Protein AF-A0A963BFZ3-F1 (afdb_monomer_lite)

Radius of gyration: 19.57 Å; chains: 1; bounding box: 43×46×52 Å

Structure (mmCIF, N/CA/C/O backbone):
data_AF-A0A963BFZ3-F1
#
_entry.id   AF-A0A963BFZ3-F1
#
loop_
_atom_site.group_PDB
_atom_site.id
_atom_site.type_symbol
_atom_site.label_atom_id
_atom_site.label_alt_id
_atom_site.label_comp_id
_atom_site.label_asym_id
_atom_site.label_entity_id
_atom_site.label_seq_id
_atom_site.pdbx_PDB_ins_code
_atom_site.Cartn_x
_atom_site.Cartn_y
_atom_site.Cartn_z
_atom_site.occupancy
_atom_site.B_iso_or_equiv
_atom_site.auth_seq_id
_atom_site.auth_comp_id
_atom_site.auth_asym_id
_atom_site.auth_atom_id
_atom_site.pdbx_PDB_model_num
ATOM 1 N N . MET A 1 1 ? 20.143 -32.223 -30.367 1.00 49.16 1 MET A N 1
ATOM 2 C CA . MET A 1 1 ? 19.102 -31.759 -29.426 1.00 49.16 1 MET A CA 1
ATOM 3 C C . MET A 1 1 ? 19.540 -30.398 -28.916 1.00 49.16 1 MET A C 1
ATOM 5 O O . MET A 1 1 ? 20.636 -30.302 -28.380 1.00 49.16 1 MET A O 1
ATOM 9 N N . THR A 1 2 ? 18.782 -29.336 -29.182 1.00 57.69 2 THR A N 1
ATOM 10 C CA . THR A 1 2 ? 19.146 -27.976 -28.755 1.00 57.69 2 THR A CA 1
ATOM 11 C C . THR A 1 2 ? 18.917 -27.870 -27.249 1.00 57.69 2 THR A C 1
ATOM 13 O O . THR A 1 2 ? 17.784 -28.007 -26.796 1.00 57.69 2 THR A O 1
ATOM 16 N N . ASN A 1 3 ? 19.991 -27.709 -26.477 1.00 79.62 3 ASN A N 1
ATOM 17 C CA . ASN A 1 3 ? 19.972 -27.717 -25.015 1.00 79.62 3 ASN A CA 1
ATOM 18 C C . ASN A 1 3 ? 19.339 -26.406 -24.512 1.00 79.62 3 ASN A C 1
ATOM 20 O O . ASN A 1 3 ? 20.043 -25.417 -24.342 1.00 79.62 3 ASN A O 1
ATOM 24 N N . ARG A 1 4 ? 18.006 -26.346 -24.398 1.00 87.69 4 ARG A N 1
ATOM 25 C CA . ARG A 1 4 ? 17.289 -25.133 -23.968 1.00 87.69 4 ARG A CA 1
ATOM 26 C C . ARG A 1 4 ? 17.281 -25.020 -22.445 1.00 87.69 4 ARG A C 1
ATOM 28 O O . ARG A 1 4 ? 17.037 -26.005 -21.754 1.00 87.69 4 ARG A O 1
ATOM 35 N N . LYS A 1 5 ? 17.503 -23.810 -21.936 1.00 88.69 5 LYS A N 1
ATOM 36 C CA . LYS A 1 5 ? 17.465 -23.478 -20.509 1.00 88.69 5 LYS A CA 1
ATOM 37 C C . LYS A 1 5 ? 16.036 -23.071 -20.110 1.00 88.69 5 LYS A C 1
ATOM 39 O O . LYS A 1 5 ? 15.486 -22.189 -20.772 1.00 88.69 5 LYS A O 1
ATOM 44 N N . PRO A 1 6 ? 15.429 -23.670 -19.068 1.00 91.38 6 PRO A N 1
ATOM 45 C CA . PRO A 1 6 ? 14.177 -23.168 -18.509 1.00 91.38 6 PRO A CA 1
ATOM 46 C C . PRO A 1 6 ? 14.427 -21.853 -17.757 1.00 91.38 6 PRO A C 1
ATOM 48 O O . PRO A 1 6 ? 15.388 -21.742 -16.998 1.00 91.38 6 PRO A O 1
ATOM 51 N N . VAL A 1 7 ? 13.570 -20.863 -17.986 1.00 87.31 7 VAL A N 1
ATOM 52 C CA . VAL A 1 7 ? 13.610 -19.538 -17.361 1.00 87.31 7 VAL A CA 1
ATOM 53 C C . VAL A 1 7 ? 12.195 -19.129 -16.986 1.00 87.31 7 VAL A C 1
ATOM 55 O O . VAL A 1 7 ? 11.288 -19.248 -17.806 1.00 87.31 7 VAL A O 1
ATOM 58 N N . THR A 1 8 ? 12.003 -18.611 -15.779 1.00 79.81 8 THR A N 1
ATOM 59 C CA . THR A 1 8 ? 10.705 -18.088 -15.340 1.00 79.81 8 THR A CA 1
ATOM 60 C C . THR A 1 8 ? 10.566 -16.621 -15.747 1.00 79.81 8 THR A C 1
ATOM 62 O O . THR A 1 8 ? 11.343 -15.777 -15.306 1.00 79.81 8 THR A O 1
ATOM 65 N N . ILE A 1 9 ? 9.579 -16.304 -16.584 1.00 79.69 9 ILE A N 1
ATOM 66 C CA . ILE A 1 9 ? 9.296 -14.950 -17.076 1.00 79.69 9 ILE A CA 1
ATOM 67 C C . ILE A 1 9 ? 7.881 -14.582 -16.650 1.00 79.69 9 ILE A C 1
ATOM 69 O O . ILE A 1 9 ? 6.934 -15.231 -17.071 1.00 79.69 9 ILE A O 1
ATOM 73 N N . ASP A 1 10 ? 7.731 -13.564 -15.805 1.00 64.06 10 ASP A N 1
ATOM 74 C CA . ASP A 1 10 ? 6.433 -13.161 -15.229 1.00 64.06 10 ASP A CA 1
ATOM 75 C C . ASP A 1 10 ? 5.675 -14.294 -14.503 1.00 64.06 10 ASP A C 1
ATOM 77 O O . ASP A 1 10 ? 4.468 -14.211 -14.309 1.00 64.06 10 ASP A O 1
ATOM 81 N N . GLY A 1 11 ? 6.380 -15.341 -14.067 1.00 63.56 11 GLY A N 1
ATOM 82 C CA . GLY A 1 11 ? 5.782 -16.529 -13.445 1.00 63.56 11 GLY A CA 1
ATOM 83 C C . GLY A 1 11 ? 5.598 -17.719 -14.393 1.00 63.56 11 GLY A C 1
ATOM 84 O O . GLY A 1 11 ? 5.438 -18.836 -13.910 1.00 63.56 11 GLY A O 1
ATOM 85 N N . ASP A 1 12 ? 5.732 -17.523 -15.706 1.00 62.38 12 ASP A N 1
ATOM 86 C CA . ASP A 1 12 ? 5.615 -18.590 -16.702 1.00 62.38 12 ASP A CA 1
ATOM 87 C C . ASP A 1 12 ? 6.981 -19.175 -17.082 1.00 62.38 12 ASP A C 1
ATOM 89 O O . ASP A 1 12 ? 7.940 -18.455 -17.377 1.00 62.38 12 ASP A O 1
ATOM 93 N N . VAL A 1 13 ? 7.080 -20.506 -17.132 1.00 77.38 13 VAL A N 1
ATOM 94 C CA . VAL A 1 13 ? 8.313 -21.188 -17.551 1.00 77.38 13 VAL A CA 1
ATOM 95 C C . VAL A 1 13 ? 8.449 -21.138 -19.072 1.00 77.38 13 VAL A C 1
ATOM 97 O O . VAL A 1 13 ? 7.662 -21.720 -19.815 1.00 77.38 13 VAL A O 1
ATOM 100 N N . THR A 1 14 ? 9.507 -20.482 -19.537 1.00 84.56 14 THR A N 1
ATOM 101 C CA . THR A 1 14 ? 9.878 -20.347 -20.946 1.00 84.56 14 THR A CA 1
ATOM 102 C C . THR A 1 14 ? 11.236 -20.997 -21.202 1.00 84.56 14 THR A C 1
ATOM 104 O O . THR A 1 14 ? 12.165 -20.869 -20.409 1.00 84.56 14 THR A O 1
ATOM 107 N N . TYR A 1 15 ? 11.386 -21.684 -22.334 1.00 90.25 15 TYR A N 1
ATOM 108 C CA . TYR A 1 15 ? 12.638 -22.348 -22.710 1.00 90.25 15 TYR A CA 1
ATOM 109 C C . TYR A 1 15 ? 13.436 -21.502 -23.700 1.00 90.25 15 TYR A C 1
ATOM 111 O O . TYR A 1 15 ? 13.032 -21.352 -24.856 1.00 90.25 15 TYR A O 1
ATOM 119 N N . VAL A 1 16 ? 14.592 -21.001 -23.266 1.00 91.56 16 VAL A N 1
ATOM 120 C CA . VAL A 1 16 ? 15.453 -20.096 -24.043 1.00 91.56 16 VAL A CA 1
ATOM 121 C C . VAL A 1 16 ? 16.757 -20.774 -24.465 1.00 91.56 16 VAL A C 1
ATOM 123 O O . VAL A 1 16 ? 17.187 -21.762 -23.867 1.00 91.56 16 VAL A O 1
ATOM 126 N N . ASP A 1 17 ? 17.407 -20.254 -25.507 1.00 91.44 17 ASP A N 1
ATOM 127 C CA . ASP A 1 17 ? 18.779 -20.654 -25.835 1.00 91.44 17 ASP A CA 1
ATOM 128 C C . ASP A 1 17 ? 19.728 -20.175 -24.712 1.00 91.44 17 ASP A C 1
ATOM 130 O O . ASP A 1 17 ? 19.642 -19.009 -24.319 1.00 91.44 17 ASP A O 1
ATOM 134 N N . PRO A 1 18 ? 20.635 -21.017 -24.179 1.00 87.69 18 PRO A N 1
ATOM 135 C CA . PRO A 1 18 ? 21.592 -20.611 -23.147 1.00 87.69 18 PRO A CA 1
ATOM 136 C C . PRO A 1 18 ? 22.505 -19.447 -23.549 1.00 87.69 18 PRO A C 1
ATOM 138 O O . PRO A 1 18 ? 23.088 -18.805 -22.680 1.00 87.69 18 PRO A O 1
ATOM 141 N N . ARG A 1 19 ? 22.660 -19.189 -24.853 1.00 89.12 19 ARG A N 1
ATOM 142 C CA . ARG A 1 19 ? 23.438 -18.069 -25.401 1.00 89.12 19 ARG A CA 1
ATOM 143 C C . ARG A 1 19 ? 22.590 -16.825 -25.665 1.00 89.12 19 ARG A C 1
ATOM 145 O O . ARG A 1 19 ? 23.132 -15.817 -26.114 1.00 89.12 19 ARG A O 1
ATOM 152 N N . SER A 1 20 ? 21.279 -16.876 -25.422 1.00 92.94 20 SER A N 1
ATOM 153 C CA . SER A 1 20 ? 20.421 -15.703 -25.548 1.00 92.94 20 SER A CA 1
ATOM 154 C C . SER A 1 20 ? 20.765 -14.648 -24.501 1.00 92.94 20 SER A C 1
ATOM 156 O O . SER A 1 20 ? 21.137 -14.949 -23.367 1.00 92.94 20 SER A O 1
ATOM 158 N N . THR A 1 21 ? 20.576 -13.393 -24.888 1.00 95.88 21 THR A N 1
ATOM 159 C CA . THR A 1 21 ? 20.565 -12.240 -23.994 1.00 95.88 21 THR A CA 1
ATOM 160 C C . THR A 1 21 ? 19.125 -11.790 -23.789 1.00 95.88 21 THR A C 1
ATOM 162 O O . THR A 1 21 ? 18.209 -12.257 -24.478 1.00 95.88 21 THR A O 1
ATOM 165 N N . LEU A 1 22 ? 18.901 -10.872 -22.851 1.00 91.38 22 LEU A N 1
ATOM 166 C CA . LEU A 1 22 ? 17.568 -10.314 -22.621 1.00 91.38 22 LEU A CA 1
ATOM 167 C C . LEU A 1 22 ? 16.962 -9.704 -23.895 1.00 91.38 22 LEU A C 1
ATOM 169 O O . LEU A 1 22 ? 15.769 -9.872 -24.124 1.00 91.38 22 LEU A O 1
ATOM 173 N N . ALA A 1 23 ? 17.769 -9.106 -24.777 1.00 91.56 23 ALA A N 1
ATOM 174 C CA . ALA A 1 23 ? 17.294 -8.543 -26.046 1.00 91.56 23 ALA A CA 1
ATOM 175 C C . ALA A 1 23 ? 16.640 -9.575 -26.986 1.00 91.56 23 ALA A C 1
ATOM 177 O O . ALA A 1 23 ? 15.835 -9.199 -27.832 1.00 91.56 23 ALA A O 1
ATOM 178 N N . HIS A 1 24 ? 16.972 -10.865 -26.857 1.00 90.06 24 HIS A N 1
ATOM 179 C CA . HIS A 1 24 ? 16.390 -11.928 -27.686 1.00 90.06 24 HIS A CA 1
ATOM 180 C C . HIS A 1 24 ? 15.081 -12.491 -27.128 1.00 90.06 24 HIS A C 1
ATOM 182 O O . HIS A 1 24 ? 14.322 -13.121 -27.860 1.00 90.06 24 HIS A O 1
ATOM 188 N N . VAL A 1 25 ? 14.849 -12.333 -25.825 1.00 88.19 25 VAL A N 1
ATOM 189 C CA . VAL A 1 25 ? 13.750 -12.997 -25.104 1.00 88.19 25 VAL A CA 1
ATOM 190 C C . VAL A 1 25 ? 12.653 -12.007 -24.729 1.00 88.19 25 VAL A C 1
ATOM 192 O O . VAL A 1 25 ? 11.490 -12.372 -24.570 1.00 88.19 25 VAL A O 1
ATOM 195 N N . VAL A 1 26 ? 13.024 -10.742 -24.588 1.00 83.31 26 VAL A N 1
ATOM 196 C CA . VAL A 1 26 ? 12.156 -9.689 -24.098 1.00 83.31 26 VAL A CA 1
ATOM 197 C C . VAL A 1 26 ? 11.666 -8.844 -25.284 1.00 83.31 26 VAL A C 1
ATOM 199 O O . VAL A 1 26 ? 12.494 -8.397 -26.079 1.00 83.31 26 VAL A O 1
ATOM 202 N N . PRO A 1 27 ? 10.347 -8.603 -25.433 1.00 75.88 27 PRO A N 1
ATOM 203 C CA . PRO A 1 27 ? 9.837 -7.792 -26.532 1.00 75.88 27 PRO A CA 1
ATOM 204 C C . PRO A 1 27 ? 10.321 -6.334 -26.457 1.00 75.88 27 PRO A C 1
ATOM 206 O O . PRO A 1 27 ? 10.658 -5.806 -25.398 1.00 75.88 27 PRO A O 1
ATOM 209 N N . ASN A 1 28 ? 10.395 -5.682 -27.622 1.00 73.06 28 ASN A N 1
ATOM 210 C CA . ASN A 1 28 ? 11.042 -4.374 -27.791 1.00 73.06 28 ASN A CA 1
ATOM 211 C C . ASN A 1 28 ? 10.389 -3.229 -27.000 1.00 73.06 28 ASN A C 1
ATOM 213 O O . ASN A 1 28 ? 11.012 -2.185 -26.801 1.00 73.06 28 ASN A O 1
ATOM 217 N N . ASP A 1 29 ? 9.136 -3.380 -26.599 1.00 68.44 29 ASP A N 1
ATOM 218 C CA . ASP A 1 29 ? 8.389 -2.424 -25.787 1.00 68.44 29 ASP A CA 1
ATOM 219 C C . ASP A 1 29 ? 8.805 -2.441 -24.308 1.00 68.44 29 ASP A C 1
ATOM 221 O O . ASP A 1 29 ? 8.660 -1.428 -23.622 1.00 68.44 29 ASP A O 1
ATOM 225 N N . VAL A 1 30 ? 9.422 -3.525 -23.836 1.00 71.50 30 VAL A N 1
ATOM 226 C CA . VAL A 1 30 ? 9.951 -3.638 -22.475 1.00 71.50 30 VAL A CA 1
ATOM 227 C C . VAL A 1 30 ? 11.165 -2.737 -22.294 1.00 71.50 30 VAL A C 1
ATOM 229 O O . VAL A 1 30 ? 12.132 -2.774 -23.056 1.00 71.50 30 VAL A O 1
ATOM 232 N N . GLN A 1 31 ? 11.123 -1.923 -21.243 1.00 70.44 31 GLN A N 1
ATOM 233 C CA . GLN A 1 31 ? 12.164 -0.944 -20.933 1.00 70.44 31 GLN A CA 1
ATOM 234 C C . GLN A 1 31 ? 13.142 -1.437 -19.866 1.00 70.44 31 GLN A C 1
ATOM 236 O O . GLN A 1 31 ? 14.190 -0.823 -19.657 1.00 70.44 31 GLN A O 1
ATOM 241 N N . SER A 1 32 ? 12.799 -2.523 -19.171 1.00 73.38 32 SER A N 1
ATOM 242 C CA . SER A 1 32 ? 13.667 -3.179 -18.197 1.00 73.38 32 SER A CA 1
ATOM 243 C C . SER A 1 32 ? 13.132 -4.520 -17.721 1.00 73.38 32 SER A C 1
ATOM 245 O O . SER A 1 32 ? 11.972 -4.850 -17.964 1.00 73.38 32 SER A O 1
ATOM 247 N N . VAL A 1 33 ? 13.966 -5.265 -17.001 1.00 76.00 33 VAL A N 1
ATOM 248 C CA . VAL A 1 33 ? 13.538 -6.453 -16.263 1.00 76.00 33 VAL A CA 1
ATOM 249 C C . VAL A 1 33 ? 13.977 -6.380 -14.805 1.00 76.00 33 VAL A C 1
ATOM 251 O O . VAL A 1 33 ? 15.038 -5.834 -14.503 1.00 76.00 33 VAL A O 1
ATOM 254 N N . SER A 1 34 ? 13.174 -6.945 -13.906 1.00 73.31 34 SER A N 1
ATOM 255 C CA . SER A 1 34 ? 13.565 -7.203 -12.515 1.00 73.31 34 SER A CA 1
ATOM 256 C C . SER A 1 34 ? 13.841 -8.692 -12.347 1.00 73.31 34 SER A C 1
ATOM 258 O O . SER A 1 34 ? 12.993 -9.508 -12.694 1.00 73.31 34 SER A O 1
ATOM 260 N N . THR A 1 35 ? 15.029 -9.051 -11.881 1.00 79.31 35 THR A N 1
ATOM 261 C CA . THR A 1 35 ? 15.481 -10.435 -11.707 1.00 79.31 35 THR A CA 1
ATOM 262 C C . THR A 1 35 ? 15.032 -11.005 -10.361 1.00 79.31 35 THR A C 1
ATOM 264 O O . THR A 1 35 ? 14.668 -10.259 -9.455 1.00 79.31 35 THR A O 1
ATOM 267 N N . GLY A 1 36 ? 15.043 -12.334 -10.215 1.00 54.97 36 GLY A N 1
ATOM 2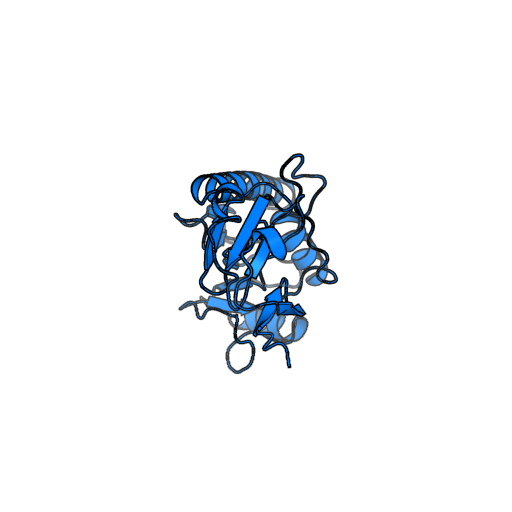68 C CA . GLY A 1 36 ? 14.598 -13.022 -8.992 1.00 54.97 36 GLY A CA 1
ATOM 269 C C . GLY A 1 36 ? 15.386 -12.675 -7.721 1.00 54.97 36 GLY A C 1
ATOM 270 O O . GLY A 1 36 ? 14.863 -12.834 -6.626 1.00 54.97 36 GLY A O 1
ATOM 271 N N . ASP A 1 37 ? 16.610 -12.163 -7.860 1.00 67.56 37 ASP A N 1
ATOM 272 C CA . ASP A 1 37 ? 17.441 -11.630 -6.769 1.00 67.56 37 ASP A CA 1
ATOM 273 C C . ASP A 1 37 ? 17.177 -10.134 -6.481 1.00 67.56 37 ASP A C 1
ATOM 275 O O . ASP A 1 37 ? 17.905 -9.504 -5.718 1.00 67.56 37 ASP A O 1
ATOM 279 N N . GLY A 1 38 ? 16.159 -9.540 -7.112 1.00 52.97 38 GLY A N 1
ATOM 280 C CA . GLY A 1 38 ? 15.774 -8.140 -6.936 1.00 52.97 38 GLY A CA 1
ATOM 281 C C . GLY A 1 38 ? 16.618 -7.138 -7.728 1.00 52.97 38 GLY A C 1
ATOM 282 O O . GLY A 1 38 ? 16.321 -5.941 -7.698 1.00 52.97 38 GLY A O 1
ATOM 283 N N . ARG A 1 39 ? 17.637 -7.581 -8.480 1.00 71.88 39 ARG A N 1
ATOM 284 C CA . ARG A 1 39 ? 18.391 -6.691 -9.370 1.00 71.88 39 ARG A CA 1
ATOM 285 C C . ARG A 1 39 ? 17.511 -6.217 -10.526 1.00 71.88 39 ARG A C 1
ATOM 287 O O . ARG A 1 39 ? 16.595 -6.882 -11.000 1.00 71.88 39 ARG A O 1
ATOM 294 N N . ILE A 1 40 ? 17.796 -5.012 -10.989 1.00 68.38 40 ILE A N 1
ATOM 295 C CA . ILE A 1 40 ? 17.049 -4.355 -12.045 1.00 68.38 40 ILE A CA 1
ATOM 296 C C . ILE A 1 40 ? 17.998 -4.120 -13.228 1.00 68.38 40 ILE A C 1
ATOM 298 O O . ILE A 1 40 ? 19.040 -3.488 -13.060 1.00 68.38 40 ILE A O 1
ATOM 302 N N . ILE A 1 41 ? 17.647 -4.632 -14.412 1.00 77.56 41 ILE A N 1
ATOM 303 C CA . ILE A 1 41 ? 18.459 -4.520 -15.633 1.00 77.56 41 ILE A CA 1
ATOM 304 C C . ILE A 1 41 ? 17.739 -3.586 -16.621 1.00 77.56 41 ILE 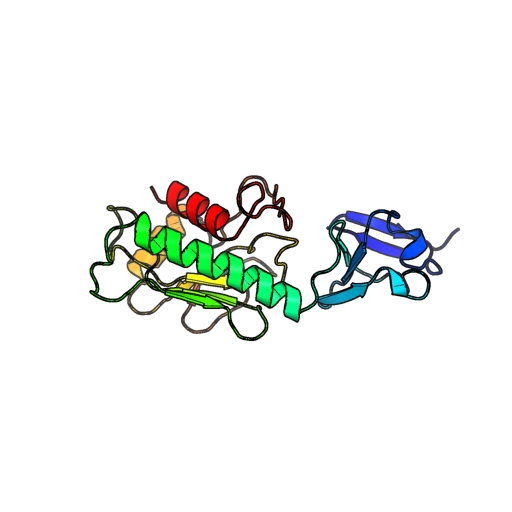A C 1
ATOM 306 O O . ILE A 1 41 ? 16.642 -3.924 -17.082 1.00 77.56 41 ILE A O 1
ATOM 310 N N . PRO A 1 42 ? 18.311 -2.417 -16.963 1.00 78.56 42 PRO A N 1
ATOM 311 C CA . PRO A 1 42 ? 17.711 -1.490 -17.919 1.00 78.56 42 PRO A CA 1
ATOM 312 C C . PRO A 1 42 ? 17.838 -1.988 -19.365 1.00 78.56 42 PRO A C 1
ATOM 314 O O . PRO A 1 42 ? 18.776 -2.705 -19.714 1.00 78.56 42 PRO A O 1
ATOM 317 N N . LYS A 1 43 ? 16.943 -1.528 -20.252 1.00 81.75 43 LYS A N 1
ATOM 318 C CA . LYS A 1 43 ? 16.965 -1.858 -21.691 1.00 81.75 43 LYS A CA 1
ATOM 319 C C . LYS A 1 43 ? 18.309 -1.588 -22.371 1.00 81.75 43 LYS A C 1
ATOM 321 O O . LYS A 1 43 ? 18.691 -2.330 -23.270 1.00 81.75 43 LYS A O 1
ATOM 326 N N . SER A 1 44 ? 19.042 -0.560 -21.937 1.00 82.44 44 SER A N 1
ATOM 327 C CA . SER A 1 44 ? 20.384 -0.245 -22.448 1.00 82.44 44 SER A CA 1
ATOM 328 C C . SER A 1 44 ? 21.391 -1.386 -22.267 1.00 82.44 44 SER A C 1
ATOM 330 O O . SER A 1 44 ? 22.373 -1.442 -22.998 1.00 82.44 44 SER A O 1
ATOM 332 N N . GLU A 1 45 ? 21.147 -2.297 -21.324 1.00 87.06 45 GLU A N 1
ATOM 333 C CA . GLU A 1 45 ? 22.014 -3.437 -21.017 1.00 87.06 45 GLU A CA 1
ATOM 334 C C . GLU A 1 45 ? 21.519 -4.753 -21.641 1.00 87.06 45 GLU A C 1
ATOM 336 O O . GLU A 1 45 ? 22.229 -5.756 -21.601 1.00 87.06 45 GLU A O 1
ATOM 341 N N . PHE A 1 46 ? 20.333 -4.787 -22.263 1.00 91.69 46 PHE A N 1
ATOM 342 C CA . PHE A 1 46 ? 19.706 -6.031 -22.740 1.00 91.69 46 PHE A CA 1
ATOM 343 C C . PHE A 1 46 ? 20.519 -6.795 -23.782 1.00 91.69 46 PHE A C 1
ATOM 345 O O . PHE A 1 46 ? 20.402 -8.015 -23.876 1.00 91.69 46 PHE A O 1
ATOM 352 N N . THR A 1 47 ? 21.329 -6.097 -24.574 1.00 92.38 47 THR A N 1
ATOM 353 C CA . THR A 1 47 ? 22.179 -6.712 -25.601 1.00 92.38 47 THR A CA 1
ATOM 354 C C . THR A 1 47 ? 23.380 -7.445 -25.011 1.00 92.38 47 THR A C 1
ATOM 356 O O . THR A 1 47 ? 23.936 -8.308 -25.682 1.00 92.38 47 THR A O 1
ATOM 359 N N . GLN A 1 48 ? 23.767 -7.128 -23.773 1.00 90.94 48 GLN A N 1
ATOM 360 C CA . GLN A 1 48 ? 24.943 -7.684 -23.095 1.00 90.94 48 GLN A CA 1
ATOM 361 C C . GLN A 1 48 ? 24.568 -8.565 -21.898 1.00 90.94 48 GLN A C 1
ATOM 363 O O . GLN A 1 48 ? 25.329 -9.451 -21.515 1.00 90.94 48 GLN A O 1
ATOM 368 N N . ALA A 1 49 ? 23.396 -8.337 -21.304 1.00 90.50 49 ALA A N 1
ATOM 369 C CA . ALA A 1 49 ? 22.942 -9.059 -20.130 1.00 90.50 49 ALA A CA 1
ATOM 370 C C . ALA A 1 49 ? 22.471 -10.485 -20.489 1.00 90.50 49 ALA A C 1
ATOM 372 O O . ALA A 1 49 ? 21.571 -10.640 -21.328 1.00 90.50 49 ALA A O 1
ATOM 373 N N . PRO A 1 50 ? 23.027 -11.532 -19.845 1.00 93.25 50 PRO A N 1
ATOM 374 C CA . PRO A 1 50 ? 22.545 -12.899 -20.015 1.00 93.25 50 PRO A CA 1
ATOM 375 C C . PRO A 1 50 ? 21.122 -13.036 -19.468 1.00 93.25 50 PRO A C 1
ATOM 377 O O . PRO A 1 50 ? 20.719 -12.288 -18.576 1.00 93.25 50 PRO A O 1
ATOM 380 N N . VAL A 1 51 ? 20.369 -14.014 -19.979 1.00 92.31 51 VAL A N 1
ATOM 381 C CA . VAL A 1 51 ? 19.009 -14.287 -19.494 1.00 92.31 51 VAL A CA 1
ATOM 382 C C . VAL A 1 51 ? 19.067 -14.885 -18.071 1.00 92.31 51 VAL A C 1
ATOM 384 O O . VAL A 1 51 ? 19.607 -15.990 -17.900 1.00 92.31 51 VAL A O 1
ATOM 387 N N . PRO A 1 52 ? 18.525 -14.188 -17.051 1.00 89.00 52 PRO A N 1
ATOM 388 C CA . PRO A 1 52 ? 18.456 -14.672 -15.669 1.00 89.00 52 PRO A CA 1
ATOM 389 C C . PRO A 1 52 ? 17.603 -15.938 -15.548 1.00 89.00 52 PRO A C 1
ATOM 391 O O . PRO A 1 52 ? 16.809 -16.231 -16.435 1.00 89.00 52 PRO A O 1
ATOM 394 N N . ASP A 1 53 ? 17.727 -16.673 -14.441 1.00 86.25 53 ASP A N 1
ATOM 395 C CA . ASP A 1 53 ? 16.897 -17.866 -14.186 1.00 86.25 53 ASP A CA 1
ATOM 396 C C . ASP A 1 53 ? 15.421 -17.509 -13.948 1.00 86.25 53 ASP A C 1
ATOM 398 O O . ASP A 1 53 ? 14.524 -18.270 -14.308 1.00 86.25 53 ASP A O 1
ATOM 402 N N . SER A 1 54 ? 15.170 -16.327 -13.380 1.00 77.88 54 SER A N 1
ATOM 403 C CA . SER A 1 54 ? 13.835 -15.769 -13.172 1.00 77.88 54 SER A CA 1
ATOM 404 C C . SER A 1 54 ? 13.864 -14.250 -13.320 1.00 77.88 54 SER A C 1
ATOM 406 O O . SER A 1 54 ? 14.775 -13.600 -12.792 1.00 77.88 54 SER A O 1
ATOM 408 N N . PHE A 1 55 ? 12.893 -13.676 -14.036 1.00 81.56 55 PHE A N 1
ATOM 409 C CA . PHE A 1 55 ? 12.703 -12.229 -14.120 1.00 81.56 55 PHE A CA 1
ATOM 410 C C . PHE A 1 55 ? 11.261 -11.822 -14.473 1.00 81.56 55 PHE A C 1
ATOM 412 O O . PHE A 1 55 ? 10.471 -12.607 -14.986 1.00 81.56 55 PHE A O 1
ATOM 419 N N . THR A 1 56 ? 10.920 -10.560 -14.213 1.00 75.38 56 THR A N 1
ATOM 420 C CA . THR A 1 56 ? 9.645 -9.928 -14.588 1.00 75.38 56 THR A CA 1
ATOM 421 C C . THR A 1 56 ? 9.899 -8.805 -15.588 1.00 75.38 56 THR A C 1
ATOM 423 O O . THR A 1 56 ? 10.832 -8.017 -15.402 1.00 75.38 56 THR A O 1
ATOM 426 N N . LYS A 1 57 ? 9.100 -8.731 -16.655 1.00 77.50 57 LYS A N 1
ATOM 427 C CA . LYS A 1 57 ? 9.188 -7.686 -17.684 1.00 77.50 57 LYS A CA 1
ATOM 428 C C . LYS A 1 57 ? 8.513 -6.406 -17.201 1.00 77.50 57 LYS A C 1
ATOM 430 O O . LYS A 1 57 ? 7.375 -6.422 -16.746 1.00 77.50 57 LYS A O 1
ATOM 435 N N . ASN A 1 58 ? 9.175 -5.274 -17.410 1.00 60.75 58 ASN A N 1
ATOM 436 C CA . ASN A 1 58 ? 8.620 -3.956 -17.120 1.00 60.75 58 ASN A CA 1
ATOM 437 C C . ASN A 1 58 ? 8.395 -3.189 -18.430 1.00 60.75 58 ASN A C 1
ATOM 439 O O . ASN A 1 58 ? 9.329 -2.650 -19.037 1.00 60.75 58 ASN A O 1
ATOM 443 N N . LEU A 1 59 ? 7.139 -3.149 -18.870 1.00 53.16 59 LEU A N 1
ATOM 444 C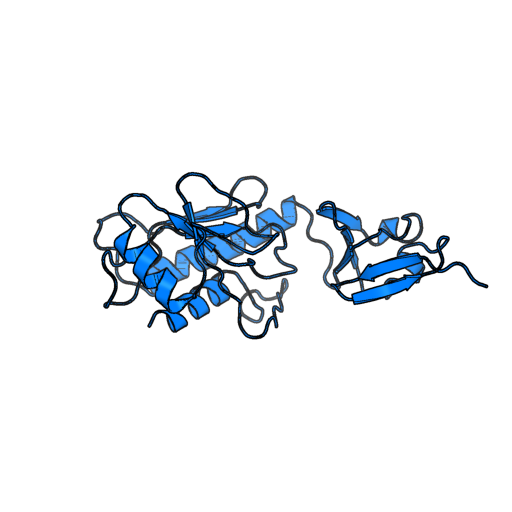 CA . LEU A 1 59 ? 6.701 -2.447 -20.084 1.00 53.16 59 LEU A CA 1
ATOM 445 C C . LEU A 1 59 ? 6.692 -0.921 -19.909 1.00 53.16 59 LEU A C 1
ATOM 447 O O . LEU A 1 59 ? 6.855 -0.165 -20.864 1.00 53.16 59 LEU A O 1
ATOM 451 N N . THR A 1 60 ? 6.570 -0.451 -18.672 1.00 48.38 60 THR A N 1
ATOM 452 C CA . THR A 1 60 ? 6.748 0.954 -18.315 1.00 48.38 60 THR A CA 1
ATOM 453 C C . THR A 1 60 ? 8.202 1.195 -17.929 1.00 48.38 60 THR A C 1
ATOM 455 O O . THR A 1 60 ? 8.748 0.456 -17.111 1.00 48.38 60 THR A O 1
ATOM 458 N N . GLY A 1 61 ? 8.818 2.224 -18.524 1.00 43.75 61 GLY A N 1
ATOM 459 C CA . GLY A 1 61 ? 10.149 2.737 -18.185 1.00 43.75 61 GLY A CA 1
ATOM 460 C C . GLY A 1 61 ? 10.480 2.567 -16.708 1.00 43.75 61 GLY A C 1
ATOM 461 O O . GLY A 1 61 ? 9.739 3.015 -15.840 1.00 43.75 61 GLY A O 1
ATOM 462 N N . MET A 1 62 ? 11.568 1.858 -16.457 1.00 49.12 62 MET A N 1
ATOM 463 C CA . MET A 1 62 ? 12.047 1.509 -15.136 1.00 49.12 62 MET A CA 1
ATOM 464 C C . MET A 1 62 ? 12.183 2.735 -14.249 1.00 49.12 62 MET A C 1
ATOM 466 O O . MET A 1 62 ? 12.810 3.732 -14.602 1.00 49.12 62 MET A O 1
ATOM 470 N N . ILE A 1 63 ? 11.628 2.588 -13.069 1.00 49.50 63 ILE A N 1
ATOM 471 C CA . ILE A 1 63 ? 11.651 3.548 -11.996 1.00 49.50 63 ILE A CA 1
ATOM 472 C C . ILE A 1 63 ? 12.882 3.188 -11.170 1.00 49.50 63 ILE A C 1
ATOM 474 O O . ILE A 1 63 ? 12.935 2.120 -10.561 1.00 49.50 63 ILE A O 1
ATOM 478 N N . ARG A 1 64 ? 13.930 4.021 -11.232 1.00 53.38 64 ARG A N 1
ATOM 479 C CA . ARG A 1 64 ? 15.129 3.879 -10.385 1.00 53.38 64 ARG A CA 1
ATOM 480 C C . ARG A 1 64 ? 14.697 3.853 -8.913 1.00 53.38 64 ARG A C 1
ATOM 482 O O . ARG A 1 64 ? 13.622 4.342 -8.596 1.00 53.38 64 ARG A O 1
ATOM 489 N N . ALA A 1 65 ? 15.524 3.376 -7.981 1.00 49.69 65 ALA A N 1
ATOM 490 C CA . ALA A 1 65 ? 15.178 3.412 -6.547 1.00 49.69 65 ALA A CA 1
ATOM 491 C C . ALA A 1 65 ? 14.721 4.816 -6.076 1.00 49.69 65 ALA A C 1
ATOM 493 O O . ALA A 1 65 ? 13.744 4.945 -5.341 1.00 49.69 65 ALA A O 1
ATOM 494 N N . HIS A 1 66 ? 15.353 5.875 -6.598 1.00 50.12 66 HIS A N 1
ATOM 495 C CA . HIS A 1 66 ? 14.926 7.264 -6.395 1.00 50.12 66 HIS A CA 1
ATOM 496 C C . HIS A 1 66 ? 13.540 7.566 -6.995 1.00 50.12 66 HIS A C 1
ATOM 498 O O . HIS A 1 66 ? 12.722 8.238 -6.371 1.00 50.12 66 HIS A O 1
ATOM 504 N N . ASP A 1 67 ? 13.241 7.035 -8.178 1.00 70.88 67 ASP A N 1
ATOM 505 C CA . ASP A 1 67 ? 11.936 7.194 -8.815 1.00 70.88 67 ASP A CA 1
ATOM 506 C C . ASP A 1 67 ? 10.862 6.388 -8.059 1.00 70.88 67 ASP A C 1
ATOM 508 O O . ASP A 1 67 ? 9.721 6.829 -7.965 1.00 70.88 67 ASP A O 1
ATOM 512 N N . LYS A 1 68 ? 11.213 5.231 -7.471 1.00 78.50 68 LYS A N 1
ATOM 513 C CA . LYS A 1 68 ? 10.286 4.376 -6.707 1.00 78.50 68 LYS A CA 1
ATOM 514 C C . LYS A 1 68 ? 9.897 5.090 -5.433 1.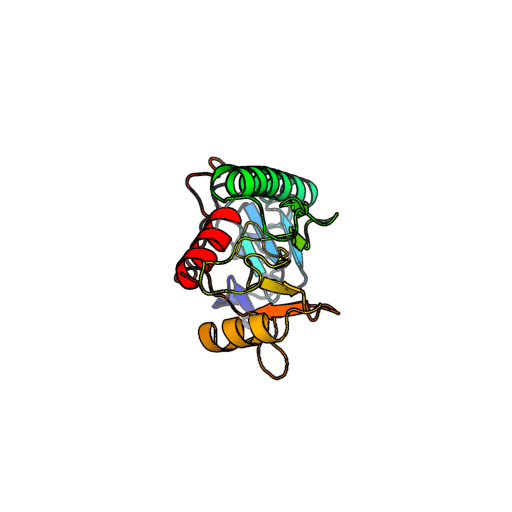00 78.50 68 LYS A C 1
ATOM 516 O O . LYS A 1 68 ? 8.716 5.196 -5.122 1.00 78.50 68 LYS A O 1
ATOM 521 N N . GLN A 1 69 ? 10.896 5.626 -4.737 1.00 83.25 69 GLN A N 1
ATOM 522 C CA . GLN A 1 69 ? 10.685 6.469 -3.574 1.00 83.25 69 GLN A CA 1
ATOM 523 C C . GLN A 1 69 ? 9.810 7.677 -3.929 1.00 83.25 69 GLN A C 1
ATOM 525 O O . GLN A 1 69 ? 8.879 7.983 -3.192 1.00 83.25 69 GLN A O 1
ATOM 530 N N . ALA A 1 70 ? 10.058 8.341 -5.064 1.00 82.31 70 ALA A N 1
ATOM 531 C CA . ALA A 1 70 ? 9.248 9.474 -5.504 1.00 82.31 70 ALA A CA 1
ATOM 532 C C . ALA A 1 70 ? 7.786 9.080 -5.770 1.00 82.31 70 ALA A C 1
ATOM 534 O O . ALA A 1 70 ? 6.878 9.783 -5.324 1.00 82.31 70 ALA A O 1
ATOM 535 N N . LEU A 1 71 ? 7.548 7.943 -6.430 1.00 84.94 71 LEU A N 1
ATOM 536 C CA . LEU A 1 71 ? 6.196 7.431 -6.636 1.00 84.94 71 LEU A CA 1
ATOM 537 C C . LEU A 1 71 ? 5.502 7.054 -5.328 1.00 84.94 71 LEU A C 1
ATOM 539 O O . LEU A 1 71 ? 4.370 7.470 -5.104 1.00 84.94 71 LEU A O 1
ATOM 543 N N . LEU A 1 72 ? 6.174 6.292 -4.461 1.00 89.50 72 LEU A N 1
ATOM 544 C CA . LEU A 1 72 ? 5.624 5.899 -3.166 1.00 89.50 72 LEU A CA 1
ATOM 545 C C . LEU A 1 72 ? 5.318 7.125 -2.312 1.00 89.50 72 LEU A C 1
ATOM 547 O O . LEU A 1 72 ? 4.285 7.160 -1.660 1.00 89.50 72 LEU A O 1
ATOM 551 N N . ASN A 1 73 ? 6.165 8.156 -2.346 1.00 90.12 73 ASN A N 1
ATOM 552 C CA . ASN A 1 73 ? 5.908 9.412 -1.648 1.00 90.12 73 ASN A CA 1
ATOM 553 C C . ASN A 1 73 ? 4.686 10.145 -2.226 1.00 90.12 73 ASN A C 1
ATOM 555 O O . ASN A 1 73 ? 3.890 10.696 -1.465 1.00 90.12 73 ASN A O 1
ATOM 559 N N . ALA A 1 74 ? 4.508 10.142 -3.551 1.00 87.19 74 ALA A N 1
ATOM 560 C CA . ALA A 1 74 ? 3.331 10.726 -4.191 1.00 87.19 74 ALA A CA 1
ATOM 561 C C . ALA A 1 74 ? 2.043 9.962 -3.827 1.00 87.19 74 ALA A C 1
ATOM 563 O O . ALA A 1 74 ? 1.035 10.583 -3.476 1.00 87.19 74 ALA A O 1
ATOM 564 N N . ASP A 1 75 ? 2.082 8.627 -3.845 1.00 89.38 75 ASP A N 1
ATOM 565 C CA . ASP A 1 75 ? 0.974 7.771 -3.413 1.00 89.38 75 ASP A CA 1
ATOM 566 C C . ASP A 1 75 ? 0.688 7.930 -1.917 1.00 89.38 75 ASP A C 1
ATOM 568 O O . ASP A 1 75 ? -0.470 8.081 -1.537 1.00 89.38 75 ASP A O 1
ATOM 572 N N . ALA A 1 76 ? 1.715 7.988 -1.069 1.00 93.06 76 ALA A N 1
ATOM 573 C CA . ALA A 1 76 ? 1.576 8.202 0.367 1.00 93.06 76 ALA A CA 1
ATOM 574 C C . ALA A 1 76 ? 0.940 9.560 0.684 1.00 93.06 76 ALA A C 1
ATOM 576 O O . ALA A 1 76 ? 0.053 9.639 1.529 1.00 93.06 76 ALA A O 1
ATOM 577 N N . ALA A 1 77 ? 1.326 10.623 -0.028 1.00 91.25 77 ALA A N 1
ATOM 578 C CA . ALA A 1 77 ? 0.702 11.936 0.115 1.00 91.25 77 ALA A CA 1
ATOM 579 C C . ALA A 1 77 ? -0.772 11.928 -0.329 1.00 91.25 77 ALA A C 1
ATOM 581 O O . ALA A 1 77 ? -1.614 12.593 0.280 1.00 91.25 77 ALA A O 1
ATOM 582 N N . ASN A 1 78 ? -1.105 11.168 -1.378 1.00 89.88 78 ASN A N 1
ATOM 583 C CA . ASN A 1 78 ? -2.490 10.972 -1.802 1.00 89.88 78 ASN A CA 1
ATOM 584 C C . ASN A 1 78 ? -3.298 10.189 -0.764 1.00 89.88 78 ASN A C 1
ATOM 586 O O . ASN A 1 78 ? -4.375 10.641 -0.383 1.00 89.88 78 ASN A O 1
ATOM 590 N N . LEU A 1 79 ? -2.758 9.071 -0.280 1.00 93.50 79 LEU A N 1
ATOM 591 C CA . LEU A 1 79 ? -3.362 8.235 0.751 1.00 93.50 79 LEU A CA 1
ATOM 592 C C . LEU A 1 79 ? -3.587 9.022 2.046 1.00 93.50 79 LEU A C 1
ATOM 594 O O . LEU A 1 79 ? -4.687 9.007 2.586 1.00 93.50 79 LEU A O 1
ATOM 598 N N . GLN A 1 80 ? -2.587 9.779 2.504 1.00 96.25 80 GLN A N 1
ATOM 599 C CA . GLN A 1 80 ? -2.692 10.639 3.685 1.00 96.25 80 GLN A CA 1
ATOM 600 C C . GLN A 1 80 ? -3.868 11.612 3.569 1.00 96.25 80 GLN A C 1
ATOM 602 O O . GLN A 1 80 ? -4.609 11.809 4.535 1.00 96.25 80 GLN A O 1
ATOM 607 N N . ARG A 1 81 ? -4.040 12.221 2.389 1.00 93.19 81 ARG A N 1
ATOM 608 C CA . ARG A 1 81 ? -5.149 13.137 2.117 1.00 93.19 81 ARG A CA 1
ATOM 609 C C . ARG A 1 81 ? -6.490 12.417 2.199 1.00 93.19 81 ARG A C 1
ATOM 611 O O . ARG A 1 81 ? -7.361 12.912 2.902 1.00 93.19 81 ARG A O 1
ATOM 618 N N . MET A 1 82 ? -6.639 11.270 1.533 1.00 90.81 82 MET A N 1
ATOM 619 C CA . MET A 1 82 ? -7.904 10.523 1.543 1.00 90.81 82 MET A CA 1
ATOM 620 C C . MET A 1 82 ? -8.271 10.073 2.957 1.00 90.81 82 MET A C 1
ATOM 622 O O . MET A 1 82 ? -9.357 10.383 3.428 1.00 90.81 82 MET A O 1
ATOM 626 N N . LEU A 1 83 ? -7.320 9.504 3.703 1.00 94.31 83 LEU A N 1
ATOM 627 C CA . LEU A 1 83 ? -7.531 9.090 5.095 1.00 94.31 83 LEU A CA 1
ATOM 628 C C . LEU A 1 83 ? -7.981 10.231 6.021 1.00 94.31 83 LEU A C 1
ATOM 630 O O . LEU A 1 83 ? -8.645 9.993 7.027 1.00 94.31 83 LEU A O 1
ATOM 634 N N . THR A 1 84 ? -7.580 11.465 5.713 1.00 92.56 84 THR A N 1
ATOM 635 C CA . THR A 1 84 ? -7.906 12.648 6.520 1.00 92.56 84 THR A CA 1
ATOM 636 C C . THR A 1 84 ? -9.222 13.300 6.092 1.00 92.56 84 THR A C 1
ATOM 638 O O . THR A 1 84 ? -9.872 13.932 6.916 1.00 92.56 84 THR A O 1
ATOM 641 N N . VAL A 1 85 ? -9.601 13.186 4.817 1.00 91.88 85 VAL A N 1
ATOM 642 C CA . VAL A 1 85 ? -10.816 13.809 4.267 1.00 91.88 85 VAL A CA 1
ATOM 643 C C . VAL A 1 85 ? -12.031 12.890 4.384 1.00 91.88 85 VAL A C 1
ATOM 645 O O . VAL A 1 85 ? -13.124 13.378 4.644 1.00 91.88 85 VAL A O 1
ATOM 648 N N . GLU A 1 86 ? -11.855 11.585 4.182 1.00 91.50 86 GLU A N 1
ATOM 649 C CA . GLU A 1 86 ? -12.970 10.641 4.029 1.00 91.50 86 GLU A CA 1
ATOM 650 C C . GLU A 1 86 ? -13.418 9.993 5.345 1.00 91.50 86 GLU A C 1
ATOM 652 O O . GLU A 1 86 ? -14.528 9.476 5.418 1.00 91.50 86 GLU A O 1
ATOM 657 N N . PHE A 1 87 ? -12.591 10.041 6.394 1.00 92.88 87 PHE A N 1
ATOM 658 C CA . PHE A 1 87 ? -12.856 9.346 7.655 1.00 92.88 87 PHE A CA 1
ATOM 659 C C . PHE A 1 87 ? -12.801 10.285 8.859 1.00 92.88 87 PHE A C 1
ATOM 661 O O . PHE A 1 87 ? -11.860 11.072 9.003 1.00 92.88 87 PHE A O 1
ATOM 668 N N . ASP A 1 88 ? -13.744 10.112 9.787 1.00 92.56 88 ASP A N 1
ATOM 669 C CA . ASP A 1 88 ? -13.755 10.791 11.090 1.00 92.56 88 ASP A CA 1
ATOM 670 C C . ASP A 1 88 ? -12.460 10.533 11.870 1.00 92.56 88 ASP A C 1
ATOM 672 O O . ASP A 1 88 ? -11.880 9.467 11.701 1.00 92.56 88 ASP A O 1
ATOM 676 N N . PRO A 1 89 ? -11.957 11.444 12.721 1.00 93.94 89 PRO A N 1
ATOM 677 C CA . PRO A 1 89 ? -10.739 11.213 13.508 1.00 93.94 89 PRO A CA 1
ATOM 678 C C . PRO A 1 89 ? -10.794 9.920 14.353 1.00 93.94 89 PRO A C 1
ATOM 680 O O . PRO A 1 89 ? -11.861 9.592 14.866 1.00 93.94 89 PRO A O 1
ATOM 683 N N . PRO A 1 90 ? -9.670 9.195 14.538 1.00 94.25 90 PRO A N 1
ATOM 684 C CA . PRO A 1 90 ? -9.664 7.943 15.297 1.00 94.25 90 PRO A CA 1
ATOM 685 C C . PRO A 1 90 ? -9.948 8.176 16.789 1.00 94.25 90 PRO A C 1
ATOM 687 O O . PRO A 1 90 ? -9.540 9.185 17.373 1.00 94.25 90 PRO A O 1
ATOM 690 N N . THR A 1 91 ? -10.597 7.205 17.436 1.00 93.12 91 THR A N 1
ATOM 691 C CA . THR A 1 91 ? -11.015 7.324 18.850 1.00 93.12 91 THR A CA 1
ATOM 692 C C . THR A 1 91 ? -9.873 7.436 19.866 1.00 93.12 91 THR A C 1
ATOM 694 O O . THR A 1 91 ? -10.110 7.842 21.003 1.00 93.12 91 THR A O 1
ATOM 697 N N . ASN A 1 92 ? -8.632 7.118 19.486 1.00 92.06 92 ASN A N 1
ATOM 698 C CA . ASN A 1 92 ? -7.462 7.255 20.362 1.00 92.06 92 ASN A CA 1
ATOM 699 C C . ASN A 1 92 ? -6.927 8.697 20.477 1.00 92.06 92 ASN A C 1
ATOM 701 O O . ASN A 1 92 ? -5.994 8.935 21.240 1.00 92.06 92 ASN A O 1
ATOM 705 N N . GLY A 1 93 ? -7.494 9.657 19.736 1.00 92.38 93 GLY A N 1
ATOM 706 C CA . GLY A 1 93 ? -7.064 11.060 19.752 1.00 92.38 93 GLY A CA 1
ATOM 707 C C . GLY A 1 93 ? -5.755 11.336 19.003 1.00 92.38 93 GLY A C 1
ATOM 708 O O . GLY A 1 93 ? -5.297 12.480 18.967 1.00 92.38 93 GLY A O 1
ATOM 709 N N . GLU A 1 94 ? -5.154 10.321 18.383 1.00 94.06 94 GLU A N 1
ATOM 710 C CA . GLU A 1 94 ? -3.966 10.473 17.553 1.00 94.06 94 GLU A CA 1
ATOM 711 C C . GLU A 1 94 ? -4.329 10.823 16.102 1.00 94.06 94 GLU A C 1
ATOM 713 O O . GLU A 1 94 ? -5.476 10.758 15.667 1.00 94.06 94 GLU A O 1
ATOM 718 N N . ARG A 1 95 ? -3.336 11.237 15.310 1.00 94.25 95 ARG A N 1
ATOM 719 C CA . ARG A 1 95 ? -3.547 11.532 13.886 1.00 94.25 95 ARG A CA 1
ATOM 720 C C . ARG A 1 95 ? -3.314 10.288 13.039 1.00 94.25 95 ARG A C 1
ATOM 722 O O . ARG A 1 95 ? -2.425 9.488 13.331 1.00 94.25 95 ARG A O 1
ATOM 729 N N . ARG A 1 96 ? -4.040 10.187 11.926 1.00 95.75 96 ARG A N 1
ATOM 730 C CA . ARG A 1 96 ? -3.694 9.258 10.843 1.00 95.75 96 ARG A CA 1
ATOM 731 C C . ARG A 1 96 ? -2.414 9.711 10.173 1.00 95.75 96 ARG A C 1
ATOM 733 O O . ARG A 1 96 ? -2.276 10.896 9.857 1.00 95.75 96 ARG A O 1
ATOM 740 N N . GLN A 1 97 ? -1.487 8.787 9.967 1.00 97.06 97 GLN A N 1
ATOM 741 C CA . GLN A 1 97 ? -0.196 9.096 9.361 1.00 97.06 97 GLN A CA 1
ATOM 742 C C . GLN A 1 97 ? 0.190 8.038 8.345 1.00 97.06 97 GLN A C 1
ATOM 744 O O . GLN A 1 97 ? 0.101 6.849 8.626 1.00 97.06 97 GLN A O 1
ATOM 749 N N . VAL A 1 98 ? 0.680 8.481 7.196 1.00 97.31 98 VAL A N 1
ATOM 750 C CA . VAL A 1 98 ? 1.289 7.621 6.188 1.00 97.31 98 VAL A CA 1
ATOM 751 C C . VAL A 1 98 ? 2.763 7.970 6.085 1.00 97.31 98 VAL A C 1
ATOM 753 O O . VAL A 1 98 ? 3.118 9.135 5.900 1.00 97.31 98 VAL A O 1
ATOM 756 N N . SER A 1 99 ? 3.629 6.969 6.183 1.00 94.75 99 SER A N 1
ATOM 757 C CA . SER A 1 99 ? 5.066 7.136 5.994 1.00 94.75 99 SER A CA 1
ATOM 758 C C . SER A 1 99 ? 5.634 6.055 5.087 1.00 94.75 99 SER A C 1
ATOM 760 O O . SER A 1 99 ? 5.206 4.904 5.110 1.00 94.75 99 SER A O 1
ATOM 762 N N . VAL A 1 100 ? 6.618 6.436 4.277 1.00 91.75 100 VAL A N 1
ATOM 763 C CA . VAL A 1 100 ? 7.380 5.510 3.436 1.00 91.75 100 VAL A CA 1
ATOM 764 C C . VAL A 1 100 ? 8.745 5.319 4.081 1.00 91.75 100 VAL A C 1
ATOM 766 O O . VAL A 1 100 ? 9.400 6.298 4.445 1.00 91.75 100 VAL A O 1
ATOM 769 N N . HIS A 1 101 ? 9.167 4.069 4.242 1.00 85.44 101 HIS A N 1
ATOM 770 C CA . HIS A 1 101 ? 10.496 3.745 4.743 1.00 85.44 101 HIS A CA 1
ATOM 771 C C . HIS A 1 101 ? 11.578 4.290 3.788 1.00 85.44 101 HIS A C 1
ATOM 773 O O . HIS A 1 101 ? 11.371 4.263 2.570 1.00 85.44 101 HIS A O 1
A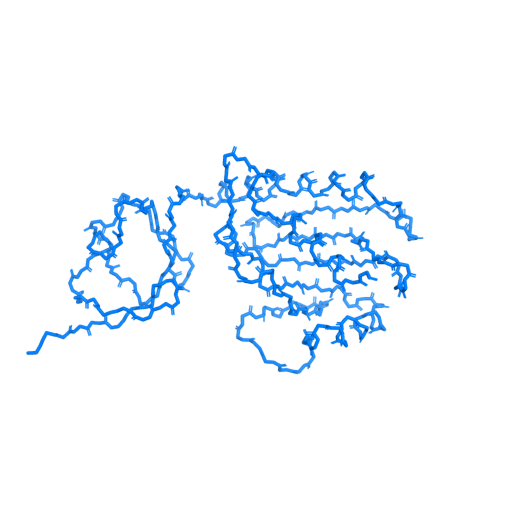TOM 779 N N . PRO A 1 102 ? 12.724 4.787 4.294 1.00 74.19 102 PRO A N 1
ATOM 780 C CA . PRO A 1 102 ? 13.851 5.162 3.444 1.00 74.19 102 PRO A CA 1
ATOM 781 C C . PRO A 1 102 ? 14.339 3.960 2.624 1.00 74.19 102 PRO A C 1
ATOM 783 O O . PRO A 1 102 ? 14.832 3.002 3.201 1.00 74.19 102 PRO A O 1
ATOM 786 N N . GLY A 1 103 ? 14.203 4.015 1.297 1.00 70.19 103 GLY A N 1
ATOM 787 C CA . GLY A 1 103 ? 14.495 2.882 0.402 1.00 70.19 103 GLY A CA 1
ATOM 788 C C . GLY A 1 103 ? 13.243 2.302 -0.260 1.00 70.19 103 GLY A C 1
ATOM 789 O O . GLY A 1 103 ? 13.331 1.612 -1.278 1.00 70.19 103 GLY A O 1
ATOM 790 N N . GLY A 1 104 ? 12.058 2.658 0.246 1.00 79.25 104 GLY A N 1
ATOM 791 C CA . GLY A 1 104 ? 10.784 2.246 -0.325 1.00 79.25 104 GLY A CA 1
ATOM 792 C C . GLY A 1 104 ? 10.550 0.743 -0.218 1.00 79.25 104 GLY A C 1
ATOM 793 O O . GLY A 1 104 ? 9.925 0.170 -1.109 1.00 79.25 104 GLY A O 1
ATOM 794 N N . GLU A 1 105 ? 11.093 0.080 0.809 1.00 80.69 105 GLU A N 1
ATOM 795 C CA . GLU A 1 105 ? 10.769 -1.320 1.101 1.00 80.69 105 GLU A CA 1
ATOM 796 C C . GLU A 1 105 ? 9.395 -1.436 1.765 1.00 80.69 105 GLU A C 1
ATOM 798 O O . GLU A 1 105 ? 8.610 -2.314 1.407 1.00 80.69 105 GLU A O 1
ATOM 803 N N . TYR A 1 106 ? 9.048 -0.491 2.646 1.00 84.94 106 TYR A N 1
ATOM 804 C CA . TYR A 1 106 ? 7.788 -0.501 3.392 1.00 84.94 106 TYR A CA 1
ATOM 805 C C . TYR A 1 106 ? 7.038 0.824 3.306 1.00 84.94 106 TYR A C 1
ATOM 807 O O . TYR A 1 106 ? 7.636 1.902 3.261 1.00 84.94 106 TYR A O 1
ATOM 815 N N . LEU A 1 107 ? 5.713 0.736 3.382 1.00 94.38 107 LEU A N 1
ATOM 816 C CA . LEU A 1 107 ? 4.825 1.859 3.657 1.00 94.38 107 LEU A CA 1
ATOM 817 C C . LEU A 1 107 ? 4.040 1.548 4.931 1.00 94.38 107 LEU A C 1
ATOM 819 O O . LEU A 1 107 ? 3.452 0.479 5.049 1.00 94.38 107 LEU A O 1
ATOM 823 N N . VAL A 1 108 ? 4.035 2.469 5.889 1.00 95.38 108 VAL A N 1
ATOM 824 C CA . VAL A 1 108 ? 3.311 2.333 7.156 1.00 95.38 108 VAL A CA 1
ATOM 825 C C . VAL A 1 108 ? 2.127 3.288 7.155 1.00 95.38 108 VAL A C 1
ATOM 827 O O . VAL A 1 108 ? 2.277 4.472 6.855 1.00 95.38 108 VAL A O 1
ATOM 830 N N . VAL A 1 109 ? 0.957 2.773 7.522 1.00 97.56 109 VAL A N 1
ATOM 831 C CA . VAL A 1 109 ? -0.263 3.546 7.751 1.00 97.56 109 VAL A CA 1
ATOM 832 C C . VAL A 1 109 ? -0.630 3.421 9.220 1.00 97.56 109 VAL A C 1
ATOM 834 O O . VAL A 1 109 ? -1.058 2.365 9.673 1.00 97.56 109 VAL A O 1
ATOM 837 N N . ARG A 1 110 ? -0.457 4.500 9.975 1.00 96.56 110 ARG A N 1
ATOM 838 C CA . ARG A 1 110 ? -0.889 4.576 11.369 1.00 96.56 110 ARG A CA 1
ATOM 839 C C . ARG A 1 110 ? -2.339 5.002 11.465 1.00 96.56 110 ARG A C 1
ATOM 841 O O . ARG A 1 110 ? -2.747 5.939 10.770 1.00 96.56 110 ARG A O 1
ATOM 848 N N . ASN A 1 111 ? -3.066 4.375 12.384 1.00 95.94 111 ASN A N 1
ATOM 849 C CA . ASN A 1 111 ? -4.482 4.641 12.636 1.00 95.94 111 ASN A CA 1
ATOM 850 C C . ASN A 1 111 ? -5.361 4.501 11.374 1.00 95.94 111 ASN A C 1
ATOM 852 O O . ASN A 1 111 ? -6.240 5.329 11.116 1.00 95.94 111 ASN A O 1
ATOM 856 N N . PHE A 1 112 ? -5.116 3.465 10.566 1.00 96.25 112 PHE A N 1
ATOM 857 C CA . PHE A 1 112 ? -5.989 3.099 9.451 1.00 96.25 112 PHE A CA 1
ATOM 858 C C . PHE A 1 112 ? -7.413 2.845 9.969 1.00 96.25 112 PHE A C 1
ATOM 860 O O . PHE A 1 112 ? -7.550 2.112 10.946 1.00 96.25 112 PHE A O 1
ATOM 867 N N . PRO A 1 113 ? -8.455 3.452 9.375 1.00 96.12 113 PRO A N 1
ATOM 868 C CA . PRO A 1 113 ? -9.825 3.348 9.864 1.00 96.12 113 PRO A CA 1
ATOM 869 C C . PRO A 1 113 ? -10.375 1.930 9.706 1.00 96.12 113 PRO A C 1
ATOM 871 O O . PRO A 1 113 ? -10.110 1.252 8.716 1.00 96.12 113 PRO A O 1
ATOM 874 N N . LEU A 1 114 ? -11.194 1.507 10.662 1.00 94.19 114 LEU A N 1
ATOM 875 C CA . LEU A 1 114 ? -11.946 0.260 10.596 1.00 94.19 114 LEU A CA 1
ATOM 876 C C . LEU A 1 114 ? -13.456 0.538 10.640 1.00 94.19 114 LEU A C 1
ATOM 878 O O . LEU A 1 114 ? -13.875 1.521 11.253 1.00 94.19 114 LEU A O 1
ATOM 882 N N . PRO A 1 115 ? -14.287 -0.318 10.020 1.00 93.62 115 PRO A N 1
ATOM 883 C CA . PRO A 1 115 ? -15.740 -0.215 10.117 1.00 93.62 115 PRO A CA 1
ATOM 884 C C . PRO A 1 115 ? -16.277 -0.295 11.555 1.00 93.62 115 PRO A C 1
ATOM 886 O O . PRO A 1 115 ? -15.624 -0.791 12.477 1.00 93.62 115 PRO A O 1
ATOM 889 N N . ASN A 1 116 ? -17.521 0.151 11.745 1.00 90.69 116 ASN A N 1
ATOM 890 C CA . ASN A 1 116 ? -18.139 0.343 13.062 1.00 90.69 116 ASN A CA 1
ATOM 891 C C . ASN A 1 116 ? -18.230 -0.921 13.936 1.00 90.69 116 ASN A C 1
ATOM 893 O O . ASN A 1 116 ? -18.360 -0.794 15.156 1.00 90.69 116 ASN A O 1
ATOM 897 N N . GLN A 1 117 ? -18.173 -2.117 13.351 1.00 89.75 117 GLN A N 1
ATOM 898 C CA . GLN A 1 117 ? -18.176 -3.401 14.058 1.00 89.75 117 GLN A CA 1
ATOM 899 C C . GLN A 1 117 ? -16.841 -3.737 14.745 1.00 89.75 117 GLN A C 1
ATOM 901 O O . GLN A 1 117 ? -16.808 -4.613 15.612 1.00 89.75 117 GLN A O 1
ATOM 906 N N . TYR A 1 118 ? -15.754 -3.042 14.406 1.00 90.69 118 TYR A N 1
ATOM 907 C CA . TYR A 1 118 ? -14.427 -3.289 14.967 1.00 90.69 118 TYR A CA 1
ATOM 908 C C . TYR A 1 118 ? -14.135 -2.389 16.174 1.00 90.69 118 TYR A C 1
ATOM 910 O O . TYR A 1 118 ? -14.594 -1.247 16.266 1.00 90.69 118 TYR A O 1
ATOM 918 N N . ARG A 1 119 ? -13.376 -2.917 17.141 1.00 89.12 119 ARG A N 1
ATOM 919 C CA . ARG A 1 119 ? -12.887 -2.171 18.311 1.00 89.12 119 ARG A CA 1
ATOM 920 C C . ARG A 1 119 ? -11.416 -2.524 18.584 1.00 89.12 119 ARG A C 1
ATOM 922 O O . ARG A 1 119 ? -11.140 -3.707 18.794 1.00 89.12 119 ARG A O 1
ATOM 929 N N . PRO A 1 120 ? -10.498 -1.537 18.647 1.00 91.19 120 PRO A N 1
ATOM 930 C CA . PRO A 1 120 ? -10.702 -0.111 18.334 1.00 91.19 120 PRO A CA 1
ATOM 931 C C . PRO A 1 120 ? -11.156 0.143 16.880 1.00 91.19 120 PRO A C 1
ATOM 933 O O . PRO A 1 120 ? -11.150 -0.765 16.057 1.00 91.19 120 PRO A O 1
ATOM 936 N N . ASP A 1 121 ? -11.579 1.374 16.582 1.00 92.75 121 ASP A N 1
ATOM 937 C CA . ASP A 1 121 ? -12.011 1.835 15.243 1.00 92.75 121 ASP A CA 1
ATOM 938 C C . ASP A 1 121 ? -10.838 2.111 14.284 1.00 92.75 121 ASP A C 1
ATOM 940 O O . ASP A 1 121 ? -10.999 2.731 13.232 1.00 92.75 121 ASP A O 1
ATOM 944 N N . HIS A 1 122 ? -9.633 1.700 14.669 1.00 94.31 122 HIS A N 1
ATOM 945 C CA . HIS A 1 122 ? -8.414 1.965 13.933 1.00 94.31 122 HIS A CA 1
ATOM 946 C C . HIS A 1 122 ? -7.383 0.862 14.144 1.00 94.31 122 HIS A C 1
ATOM 948 O O . HIS A 1 122 ? -7.422 0.128 15.132 1.00 94.31 122 HIS A O 1
ATOM 954 N N . ILE A 1 123 ? -6.426 0.773 13.227 1.00 94.62 123 ILE A N 1
ATOM 955 C CA . ILE A 1 123 ? -5.319 -0.171 13.319 1.00 94.62 123 ILE A CA 1
ATOM 956 C C . ILE A 1 123 ? -4.084 0.347 12.589 1.00 94.62 123 ILE A C 1
ATOM 958 O O . ILE A 1 123 ? -4.185 1.085 11.614 1.00 94.62 123 ILE A O 1
ATOM 962 N N . ASP A 1 124 ? -2.902 -0.051 13.040 1.00 95.81 124 ASP A N 1
ATOM 963 C CA . ASP A 1 124 ? -1.669 0.233 12.313 1.00 95.81 124 ASP A CA 1
ATOM 964 C C . ASP A 1 124 ? -1.415 -0.859 11.274 1.00 95.81 124 ASP A C 1
ATOM 966 O O . ASP A 1 124 ? -1.387 -2.049 11.611 1.00 95.81 124 ASP A O 1
ATOM 970 N N . LEU A 1 125 ? -1.182 -0.431 10.032 1.00 95.44 125 LEU A N 1
ATOM 971 C CA . LEU A 1 125 ? -0.839 -1.276 8.894 1.00 95.44 125 LEU A CA 1
ATOM 972 C C . LEU A 1 125 ? 0.594 -1.014 8.424 1.00 95.44 125 LEU A C 1
ATOM 974 O O . LEU A 1 125 ? 1.076 0.119 8.432 1.00 95.44 125 LEU A O 1
ATOM 978 N N . LEU A 1 126 ? 1.257 -2.058 7.946 1.00 93.06 126 LEU A N 1
ATOM 979 C CA . LEU A 1 126 ? 2.520 -1.992 7.222 1.00 93.06 126 LEU A CA 1
ATOM 980 C C . LEU A 1 126 ? 2.377 -2.803 5.936 1.00 93.06 126 LEU A C 1
ATOM 982 O O . LEU A 1 126 ? 1.950 -3.950 5.953 1.00 93.06 126 LEU A O 1
ATOM 986 N N . LEU A 1 127 ? 2.714 -2.197 4.805 1.00 92.19 127 LEU A N 1
ATOM 987 C CA . LEU A 1 127 ? 2.676 -2.826 3.494 1.00 92.19 127 LEU A CA 1
ATOM 988 C C . LEU A 1 127 ? 4.102 -3.034 3.001 1.00 92.19 127 LEU A C 1
ATOM 990 O O . LEU A 1 127 ? 4.892 -2.087 2.958 1.00 92.19 127 LEU A O 1
ATOM 994 N N . VAL A 1 128 ? 4.418 -4.263 2.597 1.00 86.88 128 VAL A N 1
ATOM 995 C CA . VAL A 1 128 ? 5.663 -4.574 1.891 1.00 86.88 128 VAL A CA 1
ATOM 996 C C . VAL A 1 128 ? 5.506 -4.129 0.440 1.00 86.88 128 VAL A C 1
ATOM 998 O O . VAL A 1 128 ? 4.589 -4.547 -0.265 1.00 86.88 128 VAL A O 1
ATOM 1001 N N . THR A 1 129 ? 6.398 -3.252 -0.007 1.00 86.44 129 THR A N 1
ATOM 1002 C CA . THR A 1 129 ? 6.307 -2.553 -1.300 1.00 86.44 129 THR A CA 1
ATOM 1003 C C . THR A 1 129 ? 7.461 -2.898 -2.236 1.00 86.44 129 THR A C 1
ATOM 1005 O O . THR A 1 129 ? 7.718 -2.187 -3.205 1.00 86.44 129 THR A O 1
ATOM 1008 N N . THR A 1 130 ? 8.170 -4.004 -1.997 1.00 79.56 130 THR A N 1
ATOM 1009 C CA . THR A 1 130 ? 9.330 -4.442 -2.794 1.00 79.56 130 THR A CA 1
ATOM 1010 C C . THR A 1 130 ? 9.038 -4.467 -4.297 1.00 79.56 130 THR A C 1
ATOM 1012 O O . THR A 1 130 ? 9.807 -3.890 -5.062 1.00 79.56 130 THR A O 1
ATOM 1015 N N . GLY A 1 131 ? 7.889 -5.019 -4.707 1.00 74.88 131 GLY A N 1
ATOM 1016 C CA . GLY A 1 131 ? 7.460 -5.108 -6.111 1.00 74.88 131 GLY A CA 1
ATOM 1017 C C . GLY A 1 131 ? 6.785 -3.857 -6.691 1.00 74.88 131 GLY A C 1
ATOM 1018 O O . GLY A 1 131 ? 6.393 -3.865 -7.859 1.00 74.88 131 GLY A O 1
ATOM 1019 N N . TYR A 1 132 ? 6.624 -2.785 -5.911 1.00 81.38 132 TYR A N 1
ATOM 1020 C CA . TYR A 1 132 ? 5.956 -1.568 -6.369 1.00 81.38 132 TYR A CA 1
ATOM 1021 C C . TYR A 1 132 ? 6.831 -0.781 -7.370 1.00 81.38 132 TYR A C 1
ATOM 1023 O O . TYR A 1 132 ? 8.038 -0.647 -7.145 1.00 81.38 132 TYR A O 1
ATOM 1031 N N . PRO A 1 133 ? 6.250 -0.198 -8.438 1.00 81.81 133 PRO A N 1
ATOM 1032 C CA . PRO A 1 133 ? 4.820 -0.185 -8.776 1.00 81.81 133 PRO A CA 1
ATOM 1033 C C . PRO A 1 133 ? 4.373 -1.318 -9.706 1.00 81.81 133 PRO A C 1
ATOM 1035 O O . PRO A 1 133 ? 3.236 -1.307 -10.162 1.00 81.81 133 PRO A O 1
ATOM 1038 N N . GLY A 1 134 ? 5.246 -2.267 -10.048 1.00 74.38 134 GLY A N 1
ATOM 1039 C CA . GLY A 1 134 ? 4.924 -3.323 -11.012 1.00 74.38 134 GLY A CA 1
ATOM 1040 C C . GLY A 1 134 ? 3.896 -4.337 -10.502 1.00 74.38 134 GLY A C 1
ATOM 1041 O O . GLY A 1 134 ? 3.220 -4.972 -11.305 1.00 74.38 134 GLY A O 1
ATOM 1042 N N . ARG A 1 135 ? 3.772 -4.491 -9.180 1.00 76.00 135 ARG A N 1
ATOM 1043 C CA . ARG A 1 135 ? 2.865 -5.437 -8.516 1.00 76.00 135 ARG A CA 1
ATOM 1044 C C . ARG A 1 135 ? 2.217 -4.802 -7.280 1.00 76.00 135 ARG A C 1
ATOM 1046 O O . ARG A 1 135 ? 2.829 -3.903 -6.689 1.00 76.00 135 ARG A O 1
ATOM 1053 N N . PRO A 1 136 ? 1.023 -5.270 -6.870 1.00 83.62 136 PRO A N 1
ATOM 1054 C CA . PRO A 1 136 ? 0.433 -4.848 -5.610 1.00 83.62 136 PRO A CA 1
ATOM 1055 C C . PRO A 1 136 ? 1.275 -5.379 -4.440 1.00 83.62 136 PRO A C 1
ATOM 1057 O O . PRO A 1 136 ? 2.047 -6.331 -4.610 1.00 83.62 136 PRO A O 1
ATOM 1060 N N . PRO A 1 137 ? 1.104 -4.820 -3.233 1.00 86.12 137 PRO A N 1
ATOM 1061 C CA . PRO A 1 137 ? 1.488 -5.519 -2.014 1.00 86.12 137 PRO A CA 1
ATOM 1062 C C . PRO A 1 137 ? 0.857 -6.921 -1.984 1.00 86.12 137 PRO A C 1
ATOM 1064 O O . PRO A 1 137 ? -0.310 -7.089 -2.329 1.00 86.12 137 PRO A O 1
ATOM 1067 N N . VAL A 1 138 ? 1.626 -7.929 -1.561 1.00 77.12 138 VAL A N 1
ATOM 1068 C CA . VAL A 1 138 ? 1.178 -9.342 -1.475 1.00 77.12 138 VAL A CA 1
ATOM 1069 C C . VAL A 1 138 ? 0.198 -9.564 -0.301 1.00 77.12 138 VAL A C 1
ATOM 1071 O O . VAL A 1 138 ? -0.390 -10.628 -0.133 1.00 77.12 138 VAL A O 1
ATOM 1074 N N . GLY A 1 139 ? 0.023 -8.538 0.526 1.00 83.56 139 GLY A N 1
ATOM 1075 C CA . GLY A 1 139 ? -0.804 -8.509 1.721 1.00 83.56 139 GLY A CA 1
ATOM 1076 C C . GLY A 1 139 ? -0.366 -7.341 2.597 1.00 83.56 139 GLY A C 1
ATOM 1077 O O . GLY A 1 139 ? 0.223 -6.370 2.105 1.00 83.56 139 GLY A O 1
ATOM 1078 N N . MET A 1 140 ? -0.645 -7.427 3.893 1.00 89.19 140 MET A N 1
ATOM 1079 C CA . MET A 1 140 ? -0.285 -6.375 4.840 1.00 89.19 140 MET A CA 1
ATOM 1080 C C . MET A 1 140 ? -0.024 -6.918 6.236 1.00 89.19 140 MET A C 1
ATOM 1082 O O . MET A 1 140 ? -0.563 -7.935 6.649 1.00 89.19 140 MET A O 1
ATOM 1086 N N . HIS A 1 141 ? 0.784 -6.205 6.995 1.00 90.12 141 HIS A N 1
ATOM 1087 C CA . HIS A 1 141 ? 1.083 -6.475 8.385 1.00 90.12 141 HIS A CA 1
ATOM 1088 C C . HIS A 1 141 ? 0.250 -5.575 9.283 1.00 90.12 141 HIS A C 1
ATOM 1090 O O . HIS A 1 141 ? 0.171 -4.371 9.077 1.00 90.12 141 HIS A O 1
ATOM 1096 N N . VAL A 1 142 ? -0.309 -6.156 10.332 1.00 91.44 142 VAL A N 1
ATOM 1097 C CA . VAL A 1 142 ? -1.090 -5.493 11.368 1.00 91.44 142 VAL A CA 1
ATOM 1098 C C . VAL A 1 142 ? -0.307 -5.446 12.668 1.00 91.44 142 VAL A C 1
ATOM 1100 O O . VAL A 1 142 ? 0.272 -6.447 13.095 1.00 91.44 142 VAL A O 1
ATOM 1103 N N . LYS A 1 143 ? -0.295 -4.298 13.345 1.00 91.94 143 LYS A N 1
ATOM 1104 C CA . LYS A 1 143 ? 0.423 -4.172 14.616 1.00 91.94 143 LYS A CA 1
ATOM 1105 C C . LYS A 1 143 ? -0.228 -5.017 15.716 1.00 91.94 143 LYS A C 1
ATOM 1107 O O . LYS A 1 143 ? -1.402 -4.835 16.029 1.00 91.94 143 LYS A O 1
ATOM 1112 N N . LYS A 1 144 ? 0.560 -5.887 16.366 1.00 87.44 144 LYS A N 1
ATOM 1113 C CA . LYS A 1 144 ? 0.092 -6.801 17.433 1.00 87.44 144 LYS A CA 1
ATOM 1114 C C . LYS A 1 144 ? -0.280 -6.111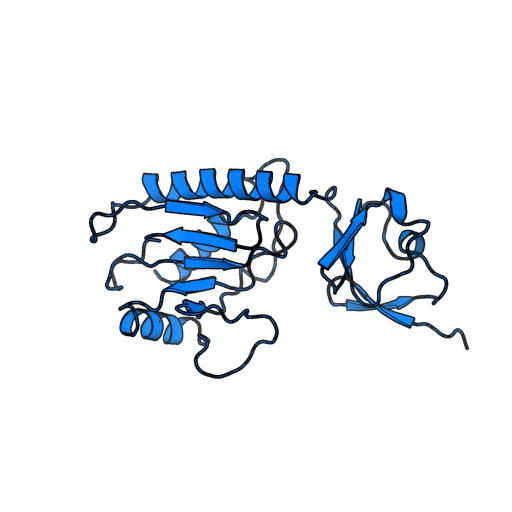 18.746 1.00 87.44 144 LYS A C 1
ATOM 1116 O O . LYS A 1 144 ? -1.071 -6.656 19.509 1.00 87.44 144 LYS A O 1
ATOM 1121 N N . ASN A 1 145 ? 0.308 -4.953 19.037 1.00 83.25 145 ASN A N 1
ATOM 1122 C CA . ASN A 1 145 ? 0.271 -4.345 20.368 1.00 83.25 145 ASN A CA 1
ATOM 1123 C C . ASN A 1 145 ? -1.166 -4.059 20.849 1.00 83.25 145 ASN A C 1
ATOM 1125 O O . ASN A 1 145 ? -1.802 -3.143 20.346 1.00 83.25 145 ASN A O 1
ATOM 1129 N N . GLY A 1 146 ? -1.670 -4.853 21.801 1.00 79.69 146 GLY A N 1
ATOM 1130 C CA . GLY A 1 146 ? -3.031 -4.720 22.343 1.00 79.69 146 GLY A CA 1
ATOM 1131 C C . GLY A 1 146 ? -4.166 -5.141 21.397 1.00 79.69 146 GLY A C 1
ATOM 1132 O O . GLY A 1 146 ? -5.326 -5.089 21.792 1.00 79.69 146 GLY A O 1
ATOM 1133 N N . ASN A 1 147 ? -3.853 -5.611 20.185 1.00 85.81 147 ASN A N 1
ATOM 1134 C CA . ASN A 1 147 ? -4.827 -5.838 19.112 1.00 85.81 147 ASN A CA 1
ATOM 1135 C C . ASN A 1 147 ? -5.192 -7.316 18.900 1.00 85.81 147 ASN A C 1
ATOM 1137 O O . ASN A 1 147 ? -5.763 -7.656 17.870 1.00 85.81 147 ASN A O 1
ATOM 1141 N N . SER A 1 148 ? -4.891 -8.222 19.836 1.00 84.50 148 SER A N 1
ATOM 1142 C CA . SER A 1 148 ? -5.076 -9.671 19.630 1.00 84.50 148 SER A CA 1
ATOM 1143 C C . SER A 1 148 ? -6.511 -10.066 19.254 1.00 84.50 148 SER A C 1
ATOM 1145 O O . SER A 1 148 ? -6.709 -10.910 18.386 1.00 84.50 148 SER A O 1
ATOM 1147 N N . ALA A 1 149 ? -7.523 -9.443 19.871 1.00 86.06 149 ALA A N 1
ATOM 1148 C CA . ALA A 1 149 ? -8.929 -9.720 19.559 1.00 86.06 149 ALA A CA 1
ATOM 1149 C C . ALA A 1 149 ? -9.315 -9.254 18.145 1.00 86.06 149 ALA A C 1
ATOM 1151 O O . ALA A 1 149 ? -10.011 -9.970 17.426 1.00 86.06 149 ALA A O 1
ATOM 1152 N N . LEU A 1 150 ? -8.827 -8.075 17.752 1.00 88.00 150 LEU A N 1
ATOM 1153 C CA . LEU A 1 150 ? -9.020 -7.488 16.431 1.00 88.00 150 LEU A CA 1
ATOM 1154 C C . LEU A 1 150 ? -8.308 -8.313 15.352 1.00 88.00 150 LEU A C 1
ATOM 1156 O O . LEU A 1 150 ? -8.914 -8.672 14.349 1.00 88.00 150 LEU A O 1
ATOM 1160 N N . ILE A 1 151 ? -7.062 -8.713 15.599 1.00 87.00 151 ILE A N 1
ATOM 1161 C CA . ILE A 1 151 ? -6.308 -9.616 14.722 1.00 87.00 151 ILE A CA 1
ATOM 1162 C C . ILE A 1 151 ? -7.063 -10.937 14.544 1.00 87.00 151 ILE A C 1
ATOM 1164 O O . ILE A 1 151 ? -7.265 -11.362 13.414 1.00 87.00 151 ILE A O 1
ATOM 1168 N N . GLY A 1 152 ? -7.595 -11.519 15.623 1.00 84.94 152 GLY A N 1
ATOM 1169 C CA . GLY A 1 152 ? -8.425 -12.722 15.539 1.00 84.94 152 GLY A CA 1
ATOM 1170 C C . GLY A 1 152 ? -9.735 -12.536 14.754 1.00 84.94 152 GLY A C 1
ATOM 1171 O O . GLY A 1 152 ? -10.266 -13.499 14.205 1.00 84.94 152 GLY A O 1
ATOM 1172 N N . GLN A 1 153 ? -10.297 -11.323 14.690 1.00 86.56 153 GLN A N 1
ATOM 1173 C CA . GLN A 1 153 ? -11.444 -11.026 13.818 1.00 86.56 153 GLN A CA 1
ATOM 1174 C C . GLN A 1 153 ? -11.027 -10.992 12.347 1.00 86.56 153 GLN A C 1
ATOM 1176 O O . GLN A 1 153 ? -11.695 -11.610 11.520 1.00 86.56 153 GLN A O 1
ATOM 1181 N N . LEU A 1 154 ? -9.914 -10.323 12.040 1.00 85.44 154 LEU A N 1
ATOM 1182 C CA . LEU A 1 154 ? -9.358 -10.242 10.687 1.00 85.44 154 LEU A CA 1
ATOM 1183 C C . LEU A 1 154 ? -8.938 -11.631 10.174 1.00 85.44 154 LEU A C 1
ATOM 1185 O O . LEU A 1 154 ? -9.222 -11.982 9.034 1.00 85.44 154 LEU A O 1
ATOM 1189 N N . GLU A 1 155 ? -8.370 -12.467 11.044 1.00 81.75 155 GLU A N 1
ATOM 1190 C CA . GLU A 1 155 ? -8.061 -13.880 10.784 1.00 81.75 155 GLU A CA 1
ATOM 1191 C C . GLU A 1 155 ? -9.240 -14.677 10.257 1.00 81.75 155 GLU A C 1
ATOM 1193 O O . GLU A 1 155 ? -9.105 -15.423 9.291 1.00 81.75 155 GLU A O 1
ATOM 1198 N N . ARG A 1 156 ? -10.406 -14.528 10.886 1.00 82.44 156 ARG A N 1
ATOM 1199 C CA . ARG A 1 156 ? -11.603 -15.272 10.485 1.00 82.44 156 ARG A CA 1
ATOM 1200 C C . ARG A 1 156 ? -12.133 -14.835 9.126 1.00 82.44 156 ARG A C 1
ATOM 1202 O O . ARG A 1 156 ? -12.771 -15.643 8.462 1.00 82.44 156 ARG A O 1
ATOM 1209 N N . LEU A 1 157 ? -11.890 -13.584 8.742 1.00 81.94 157 LEU A N 1
ATOM 1210 C CA . LEU A 1 157 ? -12.356 -13.033 7.476 1.00 81.94 157 LEU A CA 1
ATOM 1211 C C . LEU A 1 157 ? -11.428 -13.418 6.318 1.00 81.94 157 LEU A C 1
ATOM 1213 O O . LEU A 1 157 ? -11.895 -13.910 5.298 1.00 81.94 157 LEU A O 1
ATOM 1217 N N . PHE A 1 158 ? -10.117 -13.254 6.499 1.00 78.25 158 PHE A N 1
ATOM 1218 C CA . PHE A 1 158 ? -9.126 -13.482 5.440 1.00 78.25 158 PHE A CA 1
ATOM 1219 C C . PHE A 1 158 ? -8.503 -14.886 5.470 1.00 78.25 158 PHE A C 1
ATOM 1221 O O . PHE A 1 158 ? -7.693 -15.232 4.613 1.00 78.25 158 PHE A O 1
ATOM 1228 N N . GLY A 1 159 ? -8.847 -15.708 6.465 1.00 62.69 159 GLY A N 1
ATOM 1229 C CA . GLY A 1 159 ? -8.427 -17.107 6.605 1.00 62.69 159 GLY A CA 1
ATOM 1230 C C . GLY A 1 159 ? -6.964 -17.314 7.014 1.00 62.69 159 GLY A C 1
ATOM 1231 O O . GLY A 1 159 ? -6.650 -18.316 7.655 1.00 62.69 159 GLY A O 1
ATOM 1232 N N . HIS A 1 160 ? -6.071 -16.373 6.692 1.00 63.22 160 HIS A N 1
ATOM 1233 C CA . HIS A 1 160 ? -4.639 -16.482 6.952 1.00 63.22 160 HIS A CA 1
ATOM 1234 C C . HIS A 1 160 ? -4.072 -15.191 7.546 1.00 63.22 160 HIS A C 1
ATOM 1236 O O . HIS A 1 160 ? -3.679 -14.274 6.817 1.00 63.22 160 HIS A O 1
ATOM 1242 N N . THR A 1 161 ? -3.927 -15.160 8.873 1.00 53.19 161 THR A N 1
ATOM 1243 C CA . THR A 1 161 ? -2.816 -14.422 9.478 1.00 53.19 161 THR A CA 1
ATOM 1244 C C . THR A 1 161 ? -1.758 -15.394 9.964 1.00 53.19 161 THR A C 1
ATOM 1246 O O . THR A 1 161 ? -2.045 -16.524 10.367 1.00 53.19 161 THR A O 1
ATOM 1249 N N . PHE A 1 162 ? -0.498 -14.981 9.919 1.00 51.38 162 PHE A N 1
ATOM 1250 C CA . PHE A 1 162 ? 0.555 -15.845 10.429 1.00 51.38 162 PHE A CA 1
ATOM 1251 C C . PHE A 1 162 ? 0.694 -15.751 11.952 1.00 51.38 162 PHE A C 1
ATOM 1253 O O . PHE A 1 162 ? 1.267 -14.802 12.493 1.00 51.38 162 PHE A O 1
ATOM 1260 N N . GLY A 1 163 ? 0.242 -16.829 12.598 1.00 43.38 163 GLY A N 1
ATOM 1261 C CA . GLY A 1 163 ? 0.864 -17.492 13.751 1.00 43.38 163 GLY A CA 1
ATOM 1262 C C . GLY A 1 163 ? 1.297 -18.947 13.463 1.00 43.38 163 GLY A C 1
ATOM 1263 O O . GLY A 1 163 ? 2.046 -19.512 14.253 1.00 43.38 163 GLY A O 1
ATOM 1264 N N . SER A 1 164 ? 0.885 -19.547 12.331 1.00 34.88 164 SER A N 1
ATOM 1265 C CA . SER A 1 164 ? 1.297 -20.896 11.892 1.00 34.88 164 SER A CA 1
ATOM 1266 C C . SER A 1 164 ? 0.830 -21.225 10.451 1.00 34.88 164 SER A C 1
ATOM 1268 O O . SER A 1 164 ? -0.351 -21.496 10.270 1.00 34.88 164 SER A O 1
ATOM 1270 N N . ALA A 1 165 ? 1.774 -21.271 9.488 1.00 29.81 165 ALA A N 1
ATOM 1271 C CA . ALA A 1 165 ? 1.711 -21.788 8.090 1.00 29.81 165 ALA A CA 1
ATOM 1272 C C . ALA A 1 165 ? 0.687 -21.132 7.109 1.00 29.81 165 ALA A C 1
ATOM 1274 O O . ALA A 1 165 ? -0.414 -20.794 7.504 1.00 29.81 165 ALA A O 1
ATOM 1275 N N . ALA A 1 166 ? 0.904 -20.927 5.798 1.00 35.44 166 ALA A N 1
ATOM 1276 C CA . ALA A 1 166 ? 1.972 -21.222 4.834 1.00 35.44 166 ALA A CA 1
ATOM 1277 C C . ALA A 1 166 ? 1.915 -20.186 3.678 1.00 35.44 166 ALA A C 1
ATOM 1279 O O . ALA A 1 166 ? 0.944 -20.230 2.940 1.00 35.44 166 ALA A O 1
ATOM 1280 N N . ILE A 1 167 ? 2.914 -19.304 3.484 1.00 46.94 167 ILE A N 1
ATOM 1281 C CA . ILE A 1 167 ? 3.253 -18.650 2.191 1.00 46.94 167 ILE A CA 1
ATOM 1282 C C . ILE A 1 167 ? 4.757 -18.310 2.232 1.00 46.94 167 ILE A C 1
ATOM 1284 O O . ILE A 1 167 ? 5.225 -17.761 3.226 1.00 46.94 167 ILE A O 1
ATOM 1288 N N . SER A 1 168 ? 5.515 -18.640 1.182 1.00 48.16 168 SER A N 1
ATOM 1289 C CA . SER A 1 168 ? 6.965 -18.387 1.046 1.00 48.16 168 SER A CA 1
ATOM 1290 C C . SER A 1 168 ? 7.364 -16.905 0.990 1.00 48.16 168 SER A C 1
ATOM 1292 O O . SER A 1 168 ? 8.544 -16.593 1.122 1.00 48.16 168 SER A O 1
ATOM 1294 N N . ASP A 1 169 ? 6.391 -16.010 0.814 1.00 52.09 169 ASP A N 1
ATOM 1295 C CA . ASP A 1 169 ? 6.610 -14.614 0.417 1.00 52.09 169 ASP A CA 1
ATOM 1296 C C . ASP A 1 169 ? 6.211 -13.608 1.516 1.00 52.09 169 ASP A C 1
ATOM 1298 O O . ASP A 1 169 ? 6.329 -12.397 1.329 1.00 52.09 169 ASP A O 1
ATOM 1302 N N . ALA A 1 170 ? 5.725 -14.089 2.668 1.00 58.62 170 ALA A N 1
ATOM 1303 C CA . ALA A 1 170 ? 5.369 -13.242 3.803 1.00 58.62 170 ALA A CA 1
ATOM 1304 C C . ALA A 1 170 ? 6.595 -13.003 4.694 1.00 58.62 170 ALA A C 1
ATOM 1306 O O . ALA A 1 170 ? 7.041 -13.892 5.422 1.00 58.62 170 ALA A O 1
ATOM 1307 N N . GLU A 1 171 ? 7.132 -11.785 4.658 1.00 68.56 171 GLU A N 1
ATOM 1308 C CA . GLU A 1 171 ? 8.226 -11.386 5.540 1.00 68.56 171 GLU A CA 1
ATOM 1309 C C . GLU A 1 171 ? 7.773 -11.402 7.009 1.00 68.56 171 GLU A C 1
ATOM 1311 O O . GLU A 1 171 ? 6.729 -10.847 7.361 1.00 68.56 171 GLU A O 1
ATOM 1316 N N . GLN A 1 172 ? 8.540 -12.044 7.893 1.00 71.06 172 GLN A N 1
ATOM 1317 C CA . GLN A 1 172 ? 8.276 -11.976 9.330 1.00 71.06 172 GLN A CA 1
ATOM 1318 C C . GLN A 1 172 ? 8.808 -10.657 9.886 1.00 71.06 172 GLN A C 1
ATOM 1320 O O . GLN A 1 172 ? 10.007 -10.400 9.840 1.00 71.06 172 GLN A O 1
ATOM 1325 N N . ILE A 1 173 ? 7.913 -9.840 10.447 1.00 78.94 173 ILE A N 1
ATOM 1326 C CA . ILE A 1 173 ? 8.264 -8.557 11.059 1.00 78.94 173 ILE A CA 1
ATOM 1327 C C . ILE A 1 173 ? 7.847 -8.579 12.530 1.00 78.94 173 ILE A C 1
ATOM 1329 O O . ILE A 1 173 ? 6.662 -8.704 12.863 1.00 78.94 173 ILE A O 1
ATOM 1333 N N . ASP A 1 174 ? 8.824 -8.439 13.423 1.00 81.00 174 ASP A N 1
ATOM 1334 C CA . ASP A 1 174 ? 8.605 -8.502 14.866 1.00 81.00 174 ASP A CA 1
ATOM 1335 C C . ASP A 1 174 ? 7.595 -7.456 15.355 1.00 81.00 174 ASP A C 1
ATOM 1337 O O . ASP A 1 174 ? 7.637 -6.268 15.022 1.00 81.00 174 ASP A O 1
ATOM 1341 N N . GLY A 1 175 ? 6.649 -7.907 16.180 1.00 85.44 175 GLY A N 1
ATOM 1342 C CA . GLY A 1 175 ? 5.555 -7.071 16.679 1.00 85.44 175 GLY A CA 1
ATOM 1343 C C . GLY A 1 175 ? 4.424 -6.824 15.672 1.00 85.44 175 GLY A C 1
ATOM 1344 O O . GLY A 1 175 ? 3.524 -6.034 15.972 1.00 85.44 175 GLY A O 1
ATOM 1345 N N . TRP A 1 176 ? 4.432 -7.508 14.525 1.00 88.50 176 TRP A N 1
ATOM 1346 C CA . TRP A 1 176 ? 3.362 -7.469 13.532 1.00 88.50 176 TRP A CA 1
ATOM 1347 C C . TRP A 1 176 ? 2.794 -8.863 13.236 1.00 88.50 176 TRP A C 1
ATOM 1349 O O . TRP A 1 176 ? 3.461 -9.884 13.424 1.00 88.50 176 TRP A O 1
ATOM 1359 N N . ALA A 1 177 ? 1.531 -8.909 12.825 1.00 86.69 177 ALA A N 1
ATOM 1360 C CA . ALA A 1 177 ? 0.825 -10.085 12.331 1.00 86.69 177 ALA A CA 1
ATOM 1361 C C . ALA A 1 177 ? 0.549 -9.887 10.840 1.00 86.69 177 ALA A C 1
ATOM 1363 O O . ALA A 1 177 ? -0.011 -8.869 10.456 1.00 86.69 177 ALA A O 1
ATOM 1364 N N . TRP A 1 178 ? 0.959 -10.823 9.994 1.00 84.56 178 TRP A N 1
ATOM 1365 C CA . TRP A 1 178 ? 0.660 -10.766 8.562 1.00 84.56 178 TRP A CA 1
ATOM 1366 C C . TRP A 1 178 ? -0.819 -11.051 8.306 1.00 84.56 178 TRP A C 1
ATOM 1368 O O . TRP A 1 178 ? -1.344 -11.929 8.966 1.00 84.56 178 TRP A O 1
ATOM 1378 N N . ILE A 1 179 ? -1.450 -10.388 7.343 1.00 83.19 179 ILE A N 1
ATOM 1379 C CA . ILE A 1 179 ? -2.744 -10.717 6.739 1.00 83.19 179 ILE A CA 1
ATOM 1380 C C . ILE A 1 179 ? -2.487 -10.982 5.257 1.00 83.19 179 ILE A C 1
ATOM 1382 O O . ILE A 1 179 ? -1.974 -10.114 4.542 1.00 83.19 179 ILE A O 1
ATOM 1386 N N . CYS A 1 180 ? -2.875 -12.167 4.788 1.00 78.31 180 CYS A N 1
ATOM 1387 C CA . CYS A 1 180 ? -2.931 -12.450 3.361 1.00 78.31 180 CYS A CA 1
ATOM 1388 C C . CYS A 1 180 ? -4.169 -11.772 2.768 1.00 78.31 180 CYS A C 1
ATOM 1390 O O . CYS A 1 180 ? -5.296 -12.142 3.085 1.00 78.31 180 CYS A O 1
ATOM 1392 N N . TYR A 1 181 ? -3.951 -10.769 1.924 1.00 81.44 181 TYR A N 1
ATOM 1393 C CA . TYR A 1 181 ? -5.016 -10.073 1.216 1.00 81.44 181 TYR A CA 1
ATOM 1394 C C . TYR A 1 181 ? -4.630 -9.964 -0.256 1.00 81.44 181 TYR A C 1
ATOM 1396 O O . TYR A 1 181 ? -3.592 -9.392 -0.595 1.00 81.44 181 TYR A O 1
ATOM 1404 N N . HIS A 1 182 ? -5.452 -10.547 -1.125 1.00 74.19 182 HIS A N 1
ATOM 1405 C CA . HIS A 1 182 ? -5.212 -10.577 -2.562 1.00 74.19 182 HIS A CA 1
ATOM 1406 C C . HIS A 1 182 ? -6.019 -9.483 -3.253 1.00 74.19 182 HIS A C 1
ATOM 1408 O O . HIS A 1 182 ? -7.246 -9.519 -3.275 1.00 74.19 182 HIS A O 1
ATOM 1414 N N . TYR A 1 183 ? -5.320 -8.526 -3.862 1.00 74.69 183 TYR A N 1
ATOM 1415 C CA . TYR A 1 183 ? -5.961 -7.454 -4.616 1.00 74.69 183 TYR A CA 1
ATOM 1416 C C . TYR A 1 183 ? -6.715 -7.998 -5.841 1.00 74.69 183 TYR A C 1
ATOM 1418 O O . TYR A 1 183 ? -6.164 -8.794 -6.608 1.00 74.69 183 TYR A O 1
ATOM 1426 N N . GLN A 1 184 ? -7.966 -7.548 -5.997 1.00 60.41 184 GLN A N 1
ATOM 1427 C CA . GLN A 1 184 ? -8.972 -7.963 -6.987 1.00 60.41 184 GLN A CA 1
ATOM 1428 C C . GLN A 1 184 ? -8.417 -8.676 -8.233 1.00 60.41 184 GLN A C 1
ATOM 1430 O O . GLN A 1 184 ? -7.832 -8.060 -9.124 1.00 60.41 184 GLN A O 1
ATOM 1435 N N . GLY A 1 185 ? -8.621 -9.997 -8.306 1.00 55.59 185 GLY A N 1
ATOM 1436 C CA . GLY A 1 185 ? -8.363 -10.804 -9.506 1.00 55.59 185 GLY A CA 1
ATOM 1437 C C . GLY A 1 185 ? -6.913 -10.822 -10.013 1.00 55.59 185 GLY A C 1
ATOM 1438 O O . GLY A 1 185 ? -6.686 -11.282 -11.129 1.00 55.59 185 GLY A O 1
ATOM 1439 N N . ASN A 1 186 ? -5.942 -10.334 -9.230 1.00 55.91 186 ASN A N 1
ATOM 1440 C CA . ASN A 1 186 ? -4.544 -10.138 -9.634 1.00 55.91 186 ASN A CA 1
ATOM 1441 C C . ASN A 1 186 ? -4.344 -9.161 -10.813 1.00 55.91 186 ASN A C 1
ATOM 1443 O O . ASN A 1 186 ? -3.302 -9.192 -11.469 1.00 55.91 186 ASN A O 1
ATOM 1447 N N . THR A 1 187 ? -5.299 -8.271 -11.102 1.00 67.75 187 THR A N 1
ATOM 1448 C CA . THR A 1 187 ? -5.250 -7.391 -12.286 1.00 67.75 187 THR A CA 1
ATOM 1449 C C . THR A 1 187 ? -4.624 -6.025 -12.009 1.00 67.75 187 THR A C 1
ATOM 1451 O O . THR A 1 187 ? -5.175 -5.003 -12.405 1.00 67.75 187 THR A O 1
ATOM 1454 N N . TRP A 1 188 ? -3.471 -5.987 -11.340 1.00 76.62 188 TRP A N 1
ATOM 1455 C CA . TRP A 1 188 ? -2.793 -4.729 -11.014 1.00 76.62 188 TRP A CA 1
ATOM 1456 C C . TRP A 1 188 ? -2.246 -4.012 -12.256 1.00 76.62 188 TRP A C 1
ATOM 1458 O O . TRP A 1 188 ? -1.382 -4.528 -12.967 1.00 76.62 188 TRP A O 1
ATOM 1468 N N . GLN A 1 189 ? -2.717 -2.790 -12.488 1.00 80.50 189 GLN A N 1
ATOM 1469 C CA . GLN A 1 189 ? -2.364 -1.934 -13.615 1.00 80.50 189 GLN A CA 1
ATOM 1470 C C . GLN A 1 189 ? -2.010 -0.524 -13.139 1.00 80.50 189 GLN A C 1
ATOM 1472 O O . GLN A 1 189 ? -2.813 0.412 -13.181 1.00 80.50 189 GLN A O 1
ATOM 1477 N N . TYR A 1 190 ? -0.766 -0.348 -12.702 1.00 76.94 190 TYR A N 1
ATOM 1478 C CA . TYR A 1 190 ? -0.262 0.967 -12.325 1.00 76.94 190 TYR A CA 1
ATOM 1479 C C . TYR A 1 190 ? -0.172 1.918 -13.527 1.00 76.94 190 TYR A C 1
ATOM 1481 O O . TYR A 1 190 ? 0.344 1.560 -14.588 1.00 76.94 190 TYR A O 1
ATOM 1489 N N . ASN A 1 191 ? -0.596 3.172 -13.348 1.00 71.62 191 ASN A N 1
ATOM 1490 C CA . ASN A 1 191 ? -0.471 4.212 -14.370 1.00 71.62 191 ASN A CA 1
ATOM 1491 C C . ASN A 1 191 ? 0.378 5.388 -13.871 1.00 71.62 191 ASN A C 1
ATOM 1493 O O . ASN A 1 191 ? -0.135 6.345 -13.290 1.00 71.62 191 ASN A O 1
ATOM 1497 N N . ALA A 1 192 ? 1.672 5.359 -14.197 1.00 66.19 192 ALA A N 1
ATOM 1498 C CA . ALA A 1 192 ? 2.629 6.404 -13.823 1.00 66.19 192 ALA A CA 1
ATOM 1499 C C . ALA A 1 192 ? 2.307 7.793 -14.411 1.00 66.19 192 ALA A C 1
ATOM 1501 O O . ALA A 1 192 ? 2.774 8.803 -13.893 1.00 66.19 192 ALA A O 1
ATOM 1502 N N . ARG A 1 193 ? 1.524 7.868 -15.498 1.00 59.88 193 ARG A N 1
ATOM 1503 C CA . ARG A 1 193 ? 1.131 9.142 -16.128 1.00 59.88 193 ARG A CA 1
ATOM 1504 C C . ARG A 1 193 ? -0.115 9.750 -15.490 1.00 59.88 193 ARG A C 1
ATOM 1506 O O . ARG A 1 193 ? -0.329 10.952 -15.605 1.00 59.88 193 ARG A O 1
ATOM 1513 N N . ASN A 1 194 ? -0.947 8.929 -14.851 1.00 66.06 194 ASN A N 1
ATOM 1514 C CA . ASN A 1 194 ? -2.147 9.372 -14.156 1.00 66.06 194 ASN A CA 1
ATOM 1515 C C . ASN A 1 194 ? -2.519 8.386 -13.040 1.00 66.06 194 ASN A C 1
ATOM 1517 O O . ASN A 1 194 ? -3.290 7.442 -13.254 1.00 66.06 194 ASN A O 1
ATOM 1521 N N . LEU A 1 195 ? -2.031 8.688 -11.833 1.00 66.12 195 LEU A N 1
ATOM 1522 C CA . LEU A 1 195 ? -2.221 7.888 -10.618 1.00 66.12 195 LEU A CA 1
ATOM 1523 C C . LEU A 1 195 ? -3.692 7.635 -10.268 1.00 66.12 195 LEU A C 1
ATOM 1525 O O . LEU A 1 195 ? -4.004 6.643 -9.620 1.00 66.12 195 LEU A O 1
ATOM 1529 N N . ARG A 1 196 ? -4.616 8.508 -10.695 1.00 69.62 196 ARG A N 1
ATOM 1530 C CA . ARG A 1 196 ? -6.055 8.332 -10.435 1.00 69.62 196 ARG A CA 1
ATOM 1531 C C . ARG A 1 196 ? -6.677 7.255 -11.328 1.00 69.62 196 ARG A C 1
ATOM 1533 O O . ARG A 1 196 ? -7.622 6.585 -10.919 1.00 69.62 196 ARG A O 1
ATOM 1540 N N . SER A 1 197 ? -6.149 7.088 -12.539 1.00 71.56 197 SER A N 1
ATOM 1541 C CA . SER A 1 197 ? -6.699 6.171 -13.549 1.00 71.56 197 SER A CA 1
ATOM 1542 C C . SER A 1 197 ? -6.120 4.754 -13.512 1.00 71.56 197 SER A C 1
ATOM 1544 O O . SER A 1 197 ? -6.731 3.864 -14.084 1.00 71.56 197 SER A O 1
ATOM 1546 N N . GLY A 1 198 ? -4.982 4.540 -12.843 1.00 77.75 198 GLY A N 1
ATOM 1547 C CA . GLY A 1 198 ? -4.400 3.209 -12.621 1.00 77.75 198 GLY A CA 1
ATOM 1548 C C . GLY A 1 198 ? -4.582 2.721 -11.187 1.00 77.75 198 GLY A C 1
ATOM 1549 O O . GLY A 1 198 ? -5.126 3.444 -10.347 1.00 77.75 198 GLY A O 1
ATOM 1550 N N . ASP A 1 199 ? -4.127 1.507 -10.912 1.00 84.12 199 ASP A N 1
ATOM 1551 C CA . ASP A 1 199 ? -4.042 0.968 -9.556 1.00 84.12 199 ASP A CA 1
ATOM 1552 C C . ASP A 1 199 ? -2.942 1.654 -8.751 1.00 84.12 199 ASP A C 1
ATOM 1554 O O . ASP A 1 199 ? -1.951 2.129 -9.305 1.00 84.12 199 ASP A O 1
ATOM 1558 N N . ASN A 1 200 ? -3.150 1.760 -7.442 1.00 87.88 200 ASN A N 1
ATOM 1559 C CA . ASN A 1 200 ? -2.237 2.403 -6.503 1.00 87.88 200 ASN A CA 1
ATOM 1560 C C . ASN A 1 200 ? -2.506 1.894 -5.075 1.00 87.88 200 ASN A C 1
ATOM 1562 O O . ASN A 1 200 ? -3.456 1.143 -4.839 1.00 87.88 200 ASN A O 1
ATOM 1566 N N . ILE A 1 201 ? -1.674 2.303 -4.113 1.00 91.75 201 ILE A N 1
ATOM 1567 C CA . ILE A 1 201 ? -1.795 1.840 -2.717 1.00 91.75 201 ILE A CA 1
ATOM 1568 C C . ILE A 1 201 ? -3.125 2.265 -2.074 1.00 91.75 201 ILE A C 1
ATOM 1570 O O . ILE A 1 201 ? -3.669 1.529 -1.255 1.00 91.75 201 ILE A O 1
ATOM 1574 N N . TRP A 1 202 ? -3.681 3.419 -2.456 1.00 90.19 202 TRP A N 1
ATOM 1575 C CA . TRP A 1 202 ? -4.989 3.843 -1.955 1.00 90.19 202 TRP A CA 1
ATOM 1576 C C . TRP A 1 202 ? -6.094 2.880 -2.387 1.00 90.19 202 TRP A C 1
ATOM 1578 O O . TRP A 1 202 ? -6.803 2.381 -1.528 1.00 90.19 202 TRP A O 1
ATOM 1588 N N . LYS A 1 203 ? -6.197 2.551 -3.678 1.00 89.12 203 LYS A N 1
ATOM 1589 C CA . LYS A 1 203 ? -7.215 1.611 -4.179 1.00 89.12 203 LYS A CA 1
ATOM 1590 C C . LYS A 1 203 ? -7.068 0.216 -3.573 1.00 89.12 203 LYS A C 1
ATOM 1592 O O . LYS A 1 203 ? -8.065 -0.440 -3.290 1.00 89.12 203 LYS A O 1
ATOM 1597 N N . PHE A 1 204 ? -5.830 -0.215 -3.326 1.00 91.38 204 PHE A N 1
ATOM 1598 C CA . PHE A 1 204 ? -5.556 -1.447 -2.589 1.00 91.38 204 PHE A CA 1
ATOM 1599 C C . PHE A 1 204 ? -6.187 -1.435 -1.192 1.00 91.38 204 PHE A C 1
ATOM 1601 O O . PHE A 1 204 ? -6.903 -2.371 -0.836 1.00 91.38 204 PHE A O 1
ATOM 1608 N N . LEU A 1 205 ? -5.951 -0.367 -0.426 1.00 93.19 205 LEU A N 1
ATOM 1609 C CA . LEU A 1 205 ? -6.469 -0.215 0.933 1.00 93.19 205 LEU A CA 1
ATOM 1610 C C . LEU A 1 205 ? -7.973 0.079 0.982 1.00 93.19 205 LEU A C 1
ATOM 1612 O O . LEU A 1 205 ? -8.639 -0.375 1.904 1.00 93.19 205 LEU A O 1
ATOM 1616 N N . ASP A 1 206 ? -8.507 0.797 -0.000 1.00 90.81 206 ASP A N 1
ATOM 1617 C CA . ASP A 1 206 ? -9.942 1.045 -0.154 1.00 90.81 206 ASP A CA 1
ATOM 1618 C C . ASP A 1 206 ? -10.691 -0.263 -0.438 1.00 90.81 206 ASP A C 1
ATOM 1620 O O . ASP A 1 206 ? -11.673 -0.583 0.222 1.00 90.81 206 ASP A O 1
ATOM 1624 N N . SER A 1 207 ? -10.170 -1.104 -1.339 1.00 89.75 207 SER A N 1
ATOM 1625 C CA . SER A 1 207 ? -10.726 -2.443 -1.567 1.00 89.75 207 SER A CA 1
ATOM 1626 C C . SER A 1 207 ? -10.666 -3.303 -0.299 1.00 89.75 207 SER A C 1
ATOM 1628 O O . SER A 1 207 ? -11.642 -3.975 0.020 1.00 89.75 207 SER A O 1
ATOM 1630 N N . PHE A 1 208 ? -9.572 -3.231 0.468 1.00 90.06 208 PHE A N 1
ATOM 1631 C CA . PHE A 1 208 ? -9.477 -3.919 1.757 1.00 90.06 208 PHE A CA 1
ATOM 1632 C C . PHE A 1 208 ? -10.527 -3.404 2.753 1.00 90.06 208 PHE A C 1
ATOM 1634 O O . PHE A 1 208 ? -11.214 -4.201 3.380 1.00 90.06 208 PHE A O 1
ATOM 1641 N N . TYR A 1 209 ? -10.704 -2.084 2.869 1.00 91.62 209 TYR A N 1
ATOM 1642 C CA . TYR A 1 209 ? -11.725 -1.481 3.731 1.00 91.62 209 TYR A CA 1
ATOM 1643 C C . TYR A 1 209 ? -13.147 -1.911 3.343 1.00 91.62 209 TYR A C 1
ATOM 1645 O O . TYR A 1 209 ? -13.969 -2.212 4.211 1.00 91.62 209 TYR A O 1
ATOM 1653 N N . ASN A 1 210 ? -13.429 -1.982 2.042 1.00 89.25 210 ASN A N 1
ATOM 1654 C CA . ASN A 1 210 ? -14.717 -2.439 1.527 1.00 89.25 210 ASN A CA 1
ATOM 1655 C C . ASN A 1 210 ? -14.984 -3.917 1.850 1.00 89.25 210 ASN A C 1
ATOM 1657 O O . ASN A 1 210 ? -16.131 -4.271 2.089 1.00 89.25 210 ASN A O 1
ATOM 1661 N N . GLU A 1 211 ? -13.957 -4.770 1.915 1.00 87.25 211 GLU A N 1
ATOM 1662 C CA . GLU A 1 211 ? -14.116 -6.166 2.354 1.00 87.25 211 GLU A CA 1
ATOM 1663 C C . GLU A 1 211 ? -14.338 -6.310 3.865 1.00 87.25 211 GLU A C 1
ATOM 1665 O O . GLU A 1 211 ? -14.922 -7.297 4.310 1.00 87.25 211 GLU A O 1
ATOM 1670 N N . LEU A 1 212 ? -13.893 -5.336 4.664 1.00 87.56 212 LEU A N 1
ATOM 1671 C CA . LEU A 1 212 ? -14.168 -5.303 6.103 1.00 87.56 212 LEU A CA 1
ATOM 1672 C C . LEU A 1 212 ? -15.607 -4.876 6.431 1.00 87.56 212 LEU A C 1
ATOM 1674 O O . LEU A 1 212 ? -16.069 -5.156 7.540 1.00 87.56 212 LEU A O 1
ATOM 1678 N N . SER A 1 213 ? -16.254 -4.127 5.532 1.00 82.75 213 SER A N 1
ATOM 1679 C CA . SER A 1 213 ? -17.522 -3.417 5.768 1.00 82.75 213 SER A CA 1
ATOM 1680 C C . SER A 1 213 ? -18.736 -4.328 5.634 1.00 82.75 213 SER A C 1
ATOM 1682 O O . SER A 1 213 ? -19.544 -4.315 6.593 1.00 82.75 213 SER A O 1
#

Foldseek 3Di:
DQPWAWAAEQNDTDTHRQPAFQVVVPDPLFQWKQAPVRDIGGPVCRVPHGRHNYIYTHSPHDQPLVSQVVQLVVLQVVLLVCQVPVDDAFPVPDHWHWDADVSRQKIKTFFCAADPVDPRRGWIKMFGQSCPPVFGGQFIKTAQVVCVVVVVVLCVLQVDKDPDDDDPPDDDDPRIITGGDDDPPRPAFQDPPDRVPGDGPNSVVVVVRVSRD

Sequence (213 aa):
MTNRKPVTIDGDVTYVDPRSTLAHVVPNDVQSVSTGDGRIIPKSEFTQAPVPDSFTKNLTGMIRAHDKQALLNADAANLQRMLTVEFDPPTNGERRQVSVHPGGEYLVVRNFPLPNQYRPDHIDLLLVTTGYPGRPPVGMHVKKNGNSALIGQLERLFGHTFGSAAISDAEQIDGWAWICYHYQGNTWQYNARNLRSGDNIWKFLDSFYNELS

pLDDT: mean 80.4, std 14.3, range [29.81, 97.56]

Secondary structure (DSSP, 8-state):
---PEEEEETTEEEEE-TT-BHHHHS-TT--EEEETTS-EEEGGGTTTSB--SEEEEE-S----HHHHHHHHHHHHHHHHHHHHHSSPPPTTSPPPEEEE-TTSSEEEEEEEE--TTSSSSEEEEEEE-TTTTTS--SEEEEE-TT-HHHHHHHHHHHS-BTTS---TT----TTEEEEE---GGG---B-TT-TTTSB-HHHHHHHHHHHH-